Protein AF-A0A4S4KCB5-F1 (afdb_monomer)

Nearest PDB structures (foldseek):
  8if6-assembly1_A  TM=7.699E-01  e=5.148E+00  Oryza sativa Japonica Group

Radius of gyration: 25.16 Å; Cα contacts (8 Å, |Δi|>4): 310; chains: 1; bounding box: 80×63×73 Å

Foldseek 3Di:
DDDDDPPPPPDPCVDPVPDDPVVLLVVLVPDLALLVLLVQLVVDVSSVVSSLVSLVVSCQVLVFLCFQPFDADEDQPQDALVLDDAPPPNDDPVRNVCLVVPFADQDPDPPDRDRGSGPVVSCCVPCVPPCNPPPSVVPCDVVLVVDDDPSSVSSVVSNQPCCDPDPDQQFHKWKAFPVQLEIATSVLVQVLQVPAPPRDRRPDPVNLVNLQRAADSPDDPPDDDPNRGRVRHRTGIHIDTNNVSCVPDPPSHHYCHVVSSVSVVVVSVVVVVVVVVVVD

Organism: NCBI:txid98765

Mean predicted aligned error: 12.89 Å

Solvent-accessible surface area (backbone atoms only — not comparable to full-atom values): 16805 Å² total; per-residue (Å²): 138,82,84,80,79,84,81,77,81,82,70,83,79,56,62,82,78,71,53,57,68,68,59,55,49,51,55,59,72,72,54,93,43,52,68,60,42,49,54,55,14,70,74,34,76,70,38,34,68,62,30,50,62,52,40,54,49,43,46,46,60,64,73,31,66,59,41,74,37,64,41,68,40,70,66,84,74,84,47,44,61,92,60,49,79,72,50,85,80,72,58,54,76,67,54,49,55,48,60,76,66,50,83,36,65,64,53,83,49,96,92,54,89,52,65,48,39,46,58,61,58,52,49,53,65,75,43,68,82,64,56,83,75,51,59,59,70,80,70,69,47,80,61,60,78,67,43,61,71,68,59,30,51,49,48,49,60,69,68,45,83,71,47,68,54,86,92,42,84,56,70,31,31,27,45,32,34,65,74,77,31,35,33,32,49,37,54,62,56,54,49,54,38,76,73,37,89,87,50,64,87,79,72,50,72,73,62,55,50,58,71,35,12,30,44,50,64,81,67,78,76,83,70,71,80,64,84,42,50,26,94,47,40,41,34,23,33,40,69,49,35,47,51,66,52,52,76,71,47,77,91,63,64,43,81,42,42,66,64,52,52,53,52,52,54,51,56,53,50,54,52,51,53,55,54,54,62,74,74,109

Sequence (280 aa):
MPLIEDGHSTDPDTGILTLPVELVEQIFQQIDNLQDTICLSLASTSFLRLGHKYIGKEMKDSLGRWAGGRLVWITDMGTRVHDVHFPAGILTGAEMTELLRFPGRAKVHKEELRAELRVGDWIKQKFRRVDPISRPKFYWSSSGSRLKGFDGTMFTKLATPQYRMTGCEHHCWVLCNESKREYIRAAALAEVDRKSPGAKENSGLALYVMNFIPWKPDYQPVTFEDPHRGPWAGDRFRITTLDDIAGLEENKWKDITDEAVETLYGIRRDMIDMQAVHLM

pLDDT: mean 71.64, std 16.92, range [35.25, 94.81]

Structure (mmCIF, N/CA/C/O backbone):
data_AF-A0A4S4KCB5-F1
#
_entry.id   AF-A0A4S4KCB5-F1
#
loop_
_atom_site.group_PDB
_atom_site.id
_atom_site.type_symbol
_atom_site.label_atom_id
_atom_site.label_alt_id
_atom_site.label_comp_id
_atom_site.label_asym_id
_atom_site.label_entity_id
_atom_site.label_seq_id
_atom_site.pdbx_PDB_ins_code
_atom_site.Cartn_x
_atom_site.Cartn_y
_atom_site.Cartn_z
_atom_site.occupancy
_atom_site.B_iso_or_equiv
_atom_site.auth_seq_id
_atom_site.auth_comp_id
_atom_site.auth_asym_id
_atom_site.auth_atom_id
_atom_site.pdbx_PDB_model_num
ATOM 1 N N . MET A 1 1 ? -47.581 39.737 41.781 1.00 38.69 1 MET A N 1
ATOM 2 C CA . MET A 1 1 ? -46.175 39.299 41.879 1.00 38.69 1 MET A CA 1
ATOM 3 C C . MET A 1 1 ? -46.186 37.781 41.745 1.00 38.69 1 MET A C 1
ATOM 5 O O . MET A 1 1 ? -46.607 37.135 42.696 1.00 38.69 1 MET A O 1
ATOM 9 N N . PRO A 1 2 ? -45.932 37.223 40.550 1.00 36.69 2 PRO A N 1
ATOM 10 C CA . PRO A 1 2 ? -46.033 35.788 40.323 1.00 36.69 2 PRO A CA 1
ATOM 11 C C . PRO A 1 2 ? -44.711 35.081 40.642 1.00 36.69 2 PRO A C 1
ATOM 13 O O . PRO A 1 2 ? -43.632 35.648 40.474 1.00 36.69 2 PRO A O 1
ATOM 16 N N . LEU A 1 3 ? -44.855 33.852 41.131 1.00 39.22 3 LEU A N 1
ATOM 17 C CA . LEU A 1 3 ? -43.804 32.880 41.403 1.00 39.22 3 LEU A CA 1
ATOM 18 C C . LEU A 1 3 ? -43.112 32.507 40.085 1.00 39.22 3 LEU A C 1
ATOM 20 O O . LEU A 1 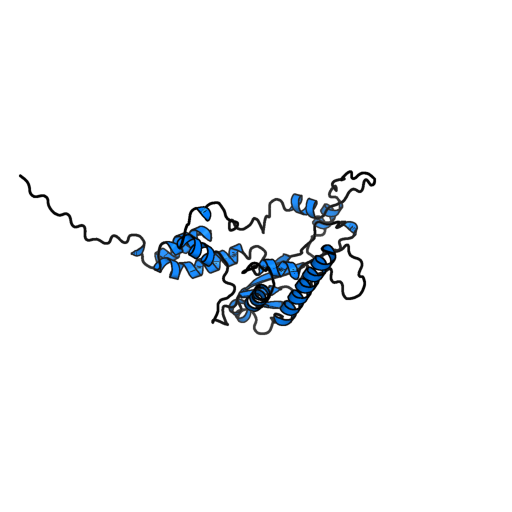3 ? -43.780 32.148 39.118 1.00 39.22 3 LEU A O 1
ATOM 24 N N . ILE A 1 4 ? -41.786 32.627 40.051 1.00 40.00 4 ILE A N 1
ATOM 25 C CA . ILE A 1 4 ? -40.952 32.081 38.981 1.00 40.00 4 ILE A CA 1
ATOM 26 C C . ILE A 1 4 ? -40.718 30.620 39.360 1.00 40.00 4 ILE A C 1
ATOM 28 O O . ILE A 1 4 ? -40.080 30.344 40.372 1.00 40.00 4 ILE A O 1
ATOM 32 N N . GLU A 1 5 ? -41.320 29.707 38.604 1.00 41.34 5 GLU A N 1
ATOM 33 C CA . GLU A 1 5 ? -41.080 28.273 38.734 1.00 41.34 5 GLU A CA 1
ATOM 34 C C . GLU A 1 5 ? -39.672 27.944 38.228 1.00 41.34 5 GLU A C 1
ATOM 36 O O . GLU A 1 5 ? -39.314 28.239 37.084 1.00 41.34 5 GLU A O 1
ATOM 41 N N . ASP A 1 6 ? -38.880 27.326 39.102 1.00 45.00 6 ASP A N 1
ATOM 42 C CA . ASP A 1 6 ? -37.588 26.733 38.785 1.00 45.00 6 ASP A CA 1
ATOM 43 C C . ASP A 1 6 ? -37.786 25.530 37.852 1.00 45.00 6 ASP A C 1
ATOM 45 O O . ASP A 1 6 ? -38.041 24.401 38.273 1.00 45.00 6 ASP A O 1
ATOM 49 N N . GLY A 1 7 ? -37.659 25.778 36.549 1.00 39.53 7 GLY A N 1
ATOM 50 C CA . GLY A 1 7 ? -37.566 24.745 35.524 1.00 39.53 7 GLY A CA 1
ATOM 51 C C . GLY A 1 7 ? -36.212 24.035 35.569 1.00 39.53 7 GLY A C 1
ATOM 52 O O . GLY A 1 7 ? -35.350 24.277 34.725 1.00 39.53 7 GLY A O 1
ATOM 53 N N . HIS A 1 8 ? -36.015 23.137 36.533 1.00 41.78 8 HIS A N 1
ATOM 54 C CA . HIS A 1 8 ? -34.944 22.145 36.471 1.00 41.78 8 HIS A CA 1
ATOM 55 C C . HIS A 1 8 ? -35.309 21.056 35.451 1.00 41.78 8 HIS A C 1
ATOM 57 O O . HIS A 1 8 ? -35.918 20.045 35.786 1.00 41.78 8 HIS A O 1
ATOM 63 N N . SER A 1 9 ? -34.914 21.258 34.192 1.00 42.56 9 SER A N 1
ATOM 64 C CA . SER A 1 9 ? -34.833 20.179 33.203 1.00 42.56 9 SER A CA 1
ATOM 65 C C . SER A 1 9 ? -33.705 19.226 33.610 1.00 42.56 9 SER A C 1
ATOM 67 O O . SER A 1 9 ? -32.532 19.509 33.376 1.00 42.56 9 SER A O 1
ATOM 69 N N . THR A 1 10 ? -34.051 18.121 34.270 1.00 50.41 10 THR A N 1
ATOM 70 C CA . THR A 1 10 ? -33.124 17.065 34.714 1.00 50.41 10 THR A CA 1
ATOM 71 C C . THR A 1 10 ? -33.011 15.911 33.723 1.00 50.41 10 THR A C 1
ATOM 73 O O . THR A 1 10 ? -32.714 14.795 34.142 1.00 50.41 10 THR A O 1
ATOM 76 N N . ASP A 1 11 ? -33.264 16.131 32.434 1.00 53.12 11 ASP A N 1
ATOM 77 C CA . ASP A 1 11 ? -33.018 15.090 31.439 1.00 53.12 11 ASP A CA 1
ATOM 78 C C . ASP A 1 11 ? -31.591 15.253 30.900 1.00 53.12 11 ASP A C 1
ATOM 80 O O . ASP A 1 11 ? -31.299 16.267 30.251 1.00 53.12 11 ASP A O 1
ATOM 84 N N . PRO A 1 12 ? -30.650 14.329 31.183 1.00 57.72 12 PRO A N 1
ATOM 85 C CA . PRO A 1 12 ? -29.384 14.305 30.482 1.00 57.72 12 PRO A CA 1
ATOM 86 C C . PRO A 1 12 ? -29.679 13.741 29.096 1.00 57.72 12 PRO A C 1
ATOM 88 O O . PRO A 1 12 ? -29.470 12.556 28.829 1.00 57.72 12 PRO A O 1
ATOM 91 N N . ASP A 1 13 ? -30.204 14.617 28.244 1.00 57.31 13 ASP A N 1
ATOM 92 C CA . ASP A 1 13 ? -30.555 14.401 26.850 1.00 57.31 13 ASP A CA 1
ATOM 93 C C . ASP A 1 13 ? -29.265 14.071 26.080 1.00 57.31 13 ASP A C 1
ATOM 95 O O . ASP A 1 13 ? -28.623 14.890 25.426 1.00 57.31 13 ASP A O 1
ATOM 99 N N . THR A 1 14 ? -28.791 12.843 26.270 1.00 58.03 14 THR A N 1
ATOM 100 C CA . THR A 1 14 ? -27.510 12.334 25.771 1.00 58.03 14 THR A CA 1
ATOM 101 C C . THR A 1 14 ? -27.614 11.941 24.296 1.00 58.03 14 THR A C 1
ATOM 103 O O . THR A 1 14 ? -26.692 11.341 23.742 1.00 58.03 14 THR A O 1
ATOM 106 N N . GLY A 1 15 ? -28.709 12.331 23.630 1.00 68.88 15 GLY A N 1
ATOM 107 C CA . GLY A 1 15 ? -28.892 12.292 22.186 1.00 68.88 15 GLY A CA 1
ATOM 108 C C . GLY A 1 15 ? -28.484 10.956 21.571 1.00 68.88 15 GLY A C 1
ATOM 109 O O . GLY A 1 15 ? -28.845 9.883 22.051 1.00 68.88 15 GLY A O 1
ATOM 110 N N . ILE A 1 16 ? -27.663 11.022 20.524 1.00 69.75 16 ILE A N 1
ATOM 111 C CA . ILE A 1 16 ? -27.163 9.864 19.769 1.00 69.75 16 ILE A CA 1
ATOM 112 C C . ILE A 1 16 ? -26.416 8.817 20.627 1.00 69.75 16 ILE A C 1
ATOM 114 O O . ILE A 1 16 ? -26.264 7.678 20.194 1.00 69.75 16 ILE A O 1
ATOM 118 N N . LEU A 1 17 ? -25.970 9.161 21.844 1.00 73.75 17 LEU A N 1
ATOM 119 C CA . LEU A 1 17 ? -25.296 8.231 22.762 1.00 73.75 17 LEU A CA 1
ATOM 120 C C . LEU A 1 17 ? -26.267 7.277 23.479 1.00 73.75 17 LEU A C 1
ATOM 122 O O . LEU A 1 17 ? -25.813 6.333 24.121 1.00 73.75 17 LEU A O 1
ATOM 126 N N . THR A 1 18 ? -27.578 7.504 23.357 1.00 83.31 18 THR A N 1
ATOM 127 C CA . THR A 1 18 ? -28.636 6.602 23.850 1.00 83.31 18 THR A CA 1
ATOM 128 C C . THR A 1 18 ? -29.090 5.576 22.810 1.00 83.31 18 THR A C 1
ATOM 130 O O . THR A 1 18 ? -29.877 4.684 23.130 1.00 83.31 18 THR A O 1
ATOM 133 N N . LEU A 1 19 ? -28.601 5.678 21.566 1.00 86.12 19 LEU A N 1
ATOM 134 C CA . LEU A 1 19 ? -28.940 4.715 20.527 1.00 86.12 19 LEU A CA 1
ATOM 135 C C . LEU A 1 19 ? -28.409 3.317 20.882 1.00 86.12 19 LEU A C 1
ATOM 137 O O . LEU A 1 19 ? -27.275 3.193 21.358 1.00 86.12 19 LEU A O 1
ATOM 141 N N . PRO A 1 20 ? -29.176 2.254 20.579 1.00 91.00 20 PRO A N 1
ATOM 142 C CA . PRO A 1 20 ? -28.663 0.893 20.572 1.00 91.00 20 PRO A CA 1
ATOM 143 C C . PRO A 1 20 ? -27.390 0.775 19.727 1.00 91.00 20 PRO A C 1
ATOM 145 O O . PRO A 1 20 ? -27.256 1.418 18.678 1.00 91.00 20 PRO A O 1
ATOM 148 N N . VAL A 1 21 ? -26.457 -0.065 20.181 1.00 91.69 21 VAL A N 1
ATOM 149 C CA . VAL A 1 21 ? -25.144 -0.256 19.545 1.00 91.69 21 VAL A CA 1
ATOM 150 C C . VAL A 1 21 ? -25.271 -0.643 18.070 1.00 91.69 21 VAL A C 1
ATOM 152 O O . VAL A 1 21 ? -24.485 -0.188 17.246 1.00 91.69 21 VAL A O 1
ATOM 155 N N . GLU A 1 22 ? -26.310 -1.393 17.716 1.00 94.50 22 GLU A N 1
ATOM 156 C CA . GLU A 1 22 ? -26.606 -1.850 16.361 1.00 94.50 22 GLU A CA 1
ATOM 157 C C . GLU A 1 22 ? -26.882 -0.677 15.411 1.00 94.50 22 GLU A C 1
ATOM 159 O O . GLU A 1 22 ? -26.446 -0.696 14.260 1.00 94.50 22 GLU A O 1
ATOM 164 N N . LEU A 1 23 ? -27.561 0.374 15.885 1.00 94.25 23 LEU A N 1
ATOM 165 C CA . LEU A 1 23 ? -27.831 1.565 15.074 1.00 94.25 23 LEU A CA 1
ATOM 166 C C . LEU A 1 23 ? -26.565 2.400 14.879 1.00 94.25 23 LEU A C 1
ATOM 168 O O . LEU A 1 23 ? -26.314 2.901 13.785 1.00 94.25 23 LEU A O 1
ATOM 172 N N . VAL A 1 24 ? -25.731 2.506 15.915 1.00 92.62 24 VAL A N 1
ATOM 173 C CA . VAL A 1 24 ? -24.422 3.165 15.811 1.00 92.62 24 VAL A CA 1
ATOM 174 C C . VAL A 1 24 ? -23.525 2.419 14.819 1.00 92.62 24 VAL A C 1
ATOM 176 O O . VAL A 1 24 ? -22.848 3.040 14.001 1.00 92.62 24 VAL A O 1
ATOM 179 N N . GLU A 1 25 ? -23.546 1.086 14.837 1.00 93.69 25 GLU A N 1
ATOM 180 C CA . GLU A 1 25 ? -22.827 0.268 13.862 1.00 93.69 25 GLU A CA 1
ATOM 181 C C . GLU A 1 25 ? -23.331 0.470 12.433 1.00 93.69 25 GLU A C 1
ATOM 183 O O . GLU A 1 25 ? -22.511 0.597 11.525 1.00 93.69 25 GLU A O 1
ATOM 188 N N . GLN A 1 26 ? -24.648 0.557 12.227 1.00 94.75 26 GLN A N 1
ATOM 189 C CA . GLN A 1 26 ? -25.215 0.876 10.916 1.00 94.75 26 GLN A CA 1
ATOM 190 C C . GLN A 1 26 ? -24.747 2.244 10.415 1.00 94.75 26 GLN A C 1
ATOM 192 O O . GLN A 1 26 ? -24.398 2.358 9.244 1.00 94.75 26 GLN A O 1
ATOM 197 N N . ILE A 1 27 ? -24.664 3.258 11.284 1.00 94.81 27 ILE A N 1
ATOM 198 C CA . ILE A 1 27 ? -24.127 4.578 10.916 1.00 94.81 27 ILE A CA 1
ATOM 199 C C . ILE A 1 27 ? -22.685 4.446 10.425 1.00 94.81 27 ILE A C 1
ATOM 201 O O . ILE A 1 27 ? -22.371 4.929 9.341 1.00 94.81 27 ILE A O 1
ATOM 205 N N . PHE A 1 28 ? -21.821 3.749 11.170 1.00 94.31 28 PHE A N 1
ATOM 206 C CA . PHE A 1 28 ? -20.438 3.522 10.746 1.00 94.31 28 PHE A CA 1
ATOM 207 C C . PHE A 1 28 ? -20.335 2.774 9.408 1.00 94.31 28 PHE A C 1
ATOM 209 O O . PHE A 1 28 ? -19.463 3.093 8.607 1.00 94.31 28 PHE A O 1
ATOM 216 N N . GLN A 1 29 ? -21.224 1.814 9.135 1.00 93.12 29 GLN A N 1
ATOM 217 C CA . GLN A 1 29 ? -21.243 1.077 7.864 1.00 93.12 29 GLN A CA 1
ATOM 218 C C . GLN A 1 29 ? -21.592 1.947 6.652 1.00 93.12 29 GLN A C 1
ATOM 220 O O . GLN A 1 29 ? -21.234 1.581 5.535 1.00 93.12 29 GLN A O 1
ATOM 225 N N . GLN A 1 30 ? -22.289 3.069 6.856 1.00 94.69 30 GLN A N 1
ATOM 226 C CA . GLN A 1 30 ? -22.627 4.010 5.784 1.00 94.69 30 GLN A CA 1
ATOM 227 C C . GLN A 1 30 ? -21.517 5.037 5.508 1.00 94.69 30 GLN A C 1
ATOM 229 O O . GLN A 1 30 ? -21.638 5.813 4.564 1.00 94.69 30 GLN A O 1
ATOM 234 N N . ILE A 1 31 ? -20.451 5.071 6.315 1.00 91.38 31 ILE A N 1
ATOM 235 C CA . ILE A 1 31 ? -19.334 5.998 6.127 1.00 91.38 31 ILE A CA 1
ATOM 236 C C . ILE A 1 31 ? -18.276 5.327 5.245 1.00 91.38 31 ILE A C 1
ATOM 238 O O . ILE A 1 31 ? -17.665 4.341 5.640 1.00 91.38 31 ILE A O 1
ATOM 242 N N . ASP A 1 32 ? -18.027 5.897 4.068 1.00 84.88 32 ASP A N 1
ATOM 243 C CA . ASP A 1 32 ? -17.065 5.416 3.061 1.00 84.88 32 ASP A CA 1
ATOM 244 C C . ASP A 1 32 ? -15.740 6.206 3.063 1.00 84.88 32 ASP A C 1
ATOM 246 O O . ASP A 1 32 ? -14.916 6.124 2.145 1.00 84.88 32 ASP A O 1
ATOM 250 N N . ASN A 1 33 ? -15.541 7.020 4.100 1.00 84.44 33 ASN A N 1
ATOM 251 C CA . ASN A 1 33 ? -14.401 7.904 4.251 1.00 84.44 33 ASN A CA 1
ATOM 252 C C . ASN A 1 33 ? -13.757 7.718 5.626 1.00 84.44 33 ASN A C 1
ATOM 254 O O . ASN A 1 33 ? -14.373 7.934 6.675 1.00 84.44 33 ASN A O 1
ATOM 258 N N . LEU A 1 34 ? -12.462 7.393 5.628 1.00 84.31 34 LEU A N 1
ATOM 259 C CA . LEU A 1 34 ? -11.700 7.224 6.859 1.00 84.31 34 LEU A CA 1
ATOM 260 C C . LEU A 1 34 ? -11.716 8.477 7.749 1.00 84.31 34 LEU A C 1
ATOM 262 O O . LEU A 1 34 ? -11.802 8.356 8.967 1.00 84.31 34 LEU A O 1
ATOM 266 N N . GLN A 1 35 ? -11.637 9.678 7.169 1.00 86.06 35 GLN A N 1
ATOM 267 C CA . GLN A 1 35 ? -11.631 10.919 7.945 1.00 86.06 35 GLN A CA 1
ATOM 268 C C . GLN A 1 35 ? -12.925 11.072 8.747 1.00 86.06 35 GLN A C 1
ATOM 270 O O . GLN A 1 35 ? -12.866 11.367 9.938 1.00 86.06 35 GLN A O 1
ATOM 275 N N . ASP A 1 36 ? -14.071 10.842 8.112 1.00 89.94 36 ASP A N 1
ATOM 276 C CA . ASP A 1 36 ? -15.379 10.973 8.757 1.00 89.94 36 ASP A CA 1
ATOM 277 C C . ASP A 1 36 ? -15.566 9.878 9.815 1.00 89.94 36 ASP A C 1
ATOM 279 O O . ASP A 1 36 ? -16.049 10.148 10.915 1.00 89.94 36 ASP A O 1
ATOM 283 N N . THR A 1 37 ? -15.044 8.678 9.540 1.00 91.75 37 THR A N 1
ATOM 284 C CA . THR A 1 37 ? -14.994 7.565 10.497 1.00 91.75 37 THR A CA 1
ATOM 285 C C . THR A 1 37 ? -14.180 7.931 11.743 1.00 91.75 37 THR A C 1
ATOM 287 O O . THR A 1 37 ? -14.634 7.704 12.866 1.00 91.75 37 THR A O 1
ATOM 290 N N . ILE A 1 38 ? -12.994 8.530 11.581 1.00 90.19 38 ILE A N 1
ATOM 291 C CA . ILE A 1 38 ? -12.147 8.968 12.703 1.00 90.19 38 ILE A CA 1
ATOM 292 C C . ILE A 1 38 ? -12.816 10.112 13.467 1.00 90.19 38 ILE A C 1
ATOM 294 O O . ILE A 1 38 ? -12.847 10.077 14.694 1.00 90.19 38 ILE A O 1
ATOM 298 N N . CYS A 1 39 ? -13.371 11.107 12.772 1.00 91.25 39 CYS A N 1
ATOM 299 C CA . CYS A 1 39 ? -14.066 12.229 13.404 1.00 91.25 39 CYS A CA 1
ATOM 300 C C . CYS A 1 39 ? -15.240 11.749 14.267 1.00 91.25 39 CYS A C 1
ATOM 302 O O . CYS A 1 39 ? -15.345 12.153 15.424 1.00 91.25 39 CYS A O 1
ATOM 304 N N . LEU A 1 40 ? -16.080 10.847 13.745 1.00 92.88 40 LEU A N 1
ATOM 305 C CA . LEU A 1 40 ? -17.172 10.250 14.515 1.00 92.88 40 LEU A CA 1
ATOM 306 C C . LEU A 1 40 ? -16.642 9.437 15.703 1.00 92.88 40 LEU A C 1
ATOM 308 O O . LEU A 1 40 ? -17.163 9.546 16.810 1.00 92.88 40 LEU A O 1
ATOM 312 N N . SER A 1 41 ? -15.567 8.673 15.497 1.00 92.94 41 SER A N 1
ATOM 313 C CA . SER A 1 41 ? -14.918 7.896 16.560 1.00 92.94 41 SER A CA 1
ATOM 314 C C . SER A 1 41 ? -14.398 8.783 17.692 1.00 92.94 41 SER A C 1
ATOM 316 O O . SER A 1 41 ? -14.503 8.412 18.853 1.00 92.94 41 SER A O 1
ATOM 318 N N . LEU A 1 42 ? -13.855 9.960 17.380 1.00 91.50 42 LEU A N 1
ATOM 319 C CA . LEU A 1 42 ? -13.324 10.891 18.378 1.00 91.50 42 LEU A CA 1
ATOM 320 C C . LEU A 1 42 ? -14.406 11.677 19.124 1.00 91.50 42 LEU A C 1
ATOM 322 O O . LEU A 1 42 ? -14.115 12.236 20.177 1.00 91.50 42 LEU A O 1
ATOM 326 N N . ALA A 1 43 ? -15.646 11.692 18.629 1.00 91.19 43 ALA A N 1
ATOM 327 C CA . ALA A 1 43 ? -16.739 12.408 19.280 1.00 91.19 43 ALA A CA 1
ATOM 328 C C . ALA A 1 43 ? -17.136 11.798 20.640 1.00 91.19 43 ALA A C 1
ATOM 330 O O . ALA A 1 43 ? -17.695 12.500 21.481 1.00 91.19 43 ALA A O 1
ATOM 331 N N . SER A 1 44 ? -16.855 10.508 20.885 1.00 90.44 44 SER A N 1
ATOM 332 C CA . SER A 1 44 ? -17.048 9.883 22.201 1.00 90.44 44 SER A CA 1
ATOM 333 C C . SER A 1 44 ? -16.181 8.636 22.399 1.00 90.44 44 SER A C 1
ATOM 335 O O . SER A 1 44 ? -15.816 7.947 21.450 1.00 90.44 44 SER A O 1
ATOM 337 N N . THR A 1 45 ? -15.897 8.272 23.651 1.00 88.62 45 THR A N 1
ATOM 338 C CA . THR A 1 45 ? -15.162 7.033 23.971 1.00 88.62 45 THR A CA 1
ATOM 339 C C . THR A 1 45 ? -15.927 5.768 23.569 1.00 88.62 45 THR A C 1
ATOM 341 O O . THR A 1 45 ? -15.305 4.780 23.173 1.00 88.62 45 THR A O 1
ATOM 344 N N . SER A 1 46 ? -17.262 5.795 23.623 1.00 88.62 46 SER A N 1
ATOM 345 C CA . SER A 1 46 ? -18.125 4.707 23.147 1.00 88.62 46 SER A CA 1
ATOM 346 C C . SER A 1 46 ? -18.004 4.523 21.634 1.00 88.62 46 SER A C 1
ATOM 348 O O . SER A 1 46 ? -17.799 3.404 21.162 1.00 88.62 46 SER A O 1
ATOM 350 N N . PHE A 1 47 ? -18.041 5.622 20.873 1.00 93.12 47 PHE A N 1
ATOM 351 C CA . PHE A 1 47 ? -17.842 5.592 19.423 1.00 93.12 47 PHE A CA 1
ATOM 352 C C . PHE A 1 47 ? -16.423 5.201 19.052 1.00 93.12 47 PHE A C 1
ATOM 354 O O . PHE A 1 47 ? -16.257 4.451 18.102 1.00 93.12 47 PHE A O 1
ATOM 361 N N . LEU A 1 48 ? -15.410 5.606 19.818 1.00 89.94 48 LEU A N 1
ATOM 362 C CA . LEU A 1 48 ? -14.031 5.202 19.563 1.00 89.94 48 LEU A CA 1
ATOM 363 C C . LEU A 1 48 ? -13.852 3.680 19.617 1.00 89.94 48 LEU A C 1
ATOM 365 O O . LEU A 1 48 ? -13.182 3.104 18.760 1.00 89.94 48 LEU A O 1
ATOM 369 N N . ARG A 1 49 ? -14.467 3.019 20.605 1.00 87.44 49 ARG A N 1
ATOM 370 C CA . ARG A 1 49 ? -14.396 1.555 20.757 1.00 87.44 49 ARG A CA 1
ATOM 371 C C . ARG A 1 49 ? -15.022 0.827 19.569 1.00 87.44 49 ARG A C 1
ATOM 373 O O . ARG A 1 49 ? -14.440 -0.134 19.077 1.00 87.44 49 ARG A O 1
ATOM 380 N N . LEU A 1 50 ? -16.178 1.295 19.101 1.00 89.56 50 LEU A N 1
ATOM 381 C CA . LEU A 1 50 ? -16.876 0.709 17.953 1.00 89.56 50 LEU A CA 1
ATOM 382 C C . LEU A 1 50 ? -16.191 1.060 16.631 1.00 89.56 50 LEU A C 1
ATOM 384 O O . LEU A 1 50 ? -15.977 0.197 15.785 1.00 89.56 50 LEU A O 1
ATOM 388 N N . GLY A 1 51 ? -15.809 2.322 16.473 1.00 89.38 51 GLY A N 1
ATOM 389 C CA . GLY A 1 51 ? -15.216 2.896 15.275 1.00 89.38 51 GLY A CA 1
ATOM 390 C C . GLY A 1 51 ? -13.865 2.294 14.916 1.00 89.38 51 GLY A C 1
ATOM 391 O O . GLY A 1 51 ? -13.534 2.226 13.738 1.00 89.38 51 GLY A O 1
ATOM 392 N N . HIS A 1 52 ? -13.110 1.766 15.886 1.00 86.06 52 HIS A N 1
ATOM 393 C CA . HIS A 1 52 ? -11.787 1.183 15.646 1.00 86.06 52 HIS A CA 1
ATOM 394 C C . HIS A 1 52 ? -11.781 0.098 14.554 1.00 86.06 52 HIS A C 1
ATOM 396 O O . HIS A 1 52 ? -10.880 0.073 13.712 1.00 86.06 52 HIS A O 1
ATOM 402 N N . LYS A 1 53 ? -12.800 -0.776 14.511 1.00 85.06 53 LYS A N 1
ATOM 403 C CA . LYS A 1 53 ? -12.892 -1.815 13.467 1.00 85.06 53 LYS A CA 1
ATOM 404 C C . LYS A 1 53 ? -13.150 -1.219 12.079 1.00 85.06 53 LYS A C 1
ATOM 406 O O . LYS A 1 53 ? -12.588 -1.693 11.094 1.00 85.06 53 LYS A O 1
ATOM 411 N N . TYR A 1 54 ? -13.948 -0.155 12.011 1.00 88.31 54 TYR A N 1
ATOM 412 C CA . TYR A 1 54 ? -14.263 0.550 10.770 1.00 88.31 54 TYR A CA 1
ATOM 413 C C . TYR A 1 54 ? -13.068 1.369 10.280 1.00 88.31 54 TYR A C 1
ATOM 415 O O . TYR A 1 54 ? -12.727 1.289 9.108 1.00 88.31 54 TYR A O 1
ATOM 423 N N . ILE A 1 55 ? -12.342 2.042 11.181 1.00 85.94 55 ILE A N 1
ATOM 424 C CA . ILE A 1 55 ? -11.064 2.706 10.879 1.00 85.94 55 ILE A CA 1
ATOM 425 C C . ILE A 1 55 ? -10.095 1.706 10.239 1.00 85.94 55 ILE A C 1
ATOM 427 O O . ILE A 1 55 ? -9.534 1.984 9.183 1.00 85.94 55 ILE A O 1
ATOM 431 N N . GLY A 1 56 ? -9.927 0.523 10.840 1.00 79.00 56 GLY A N 1
ATOM 432 C CA . GLY A 1 56 ? -9.059 -0.523 10.296 1.00 79.00 56 GLY A CA 1
ATOM 433 C C . GLY A 1 56 ? -9.481 -0.993 8.901 1.00 79.00 56 GLY A C 1
ATOM 434 O O . GLY A 1 56 ? -8.631 -1.126 8.021 1.00 79.00 56 GLY A O 1
ATOM 435 N N . LYS A 1 57 ? -10.784 -1.201 8.678 1.00 81.69 57 LYS A N 1
ATOM 436 C CA . LYS A 1 57 ? -11.341 -1.575 7.370 1.00 81.69 57 LYS A CA 1
ATOM 437 C C . LYS A 1 57 ? -11.084 -0.494 6.313 1.00 81.69 57 LYS A C 1
ATOM 439 O O . LYS A 1 57 ? -10.448 -0.773 5.302 1.00 81.69 57 LYS A O 1
ATOM 444 N N . GLU A 1 58 ? -11.483 0.747 6.580 1.00 80.31 58 GLU A N 1
ATOM 445 C CA . GLU A 1 58 ? -11.339 1.859 5.632 1.00 80.31 58 GLU A CA 1
ATOM 446 C C . GLU A 1 58 ? -9.860 2.198 5.361 1.00 80.31 58 GLU A C 1
ATOM 448 O O . GLU A 1 58 ? -9.490 2.611 4.257 1.00 80.31 58 GLU A O 1
ATOM 453 N N . MET A 1 59 ? -8.971 1.970 6.336 1.00 76.31 59 MET A N 1
ATOM 454 C CA . MET A 1 59 ? -7.522 2.014 6.123 1.00 76.31 59 MET A CA 1
ATOM 455 C C . MET A 1 59 ? -7.034 0.933 5.165 1.00 76.31 59 MET A C 1
ATOM 457 O O . MET A 1 59 ? -6.249 1.256 4.274 1.00 76.31 59 MET A O 1
ATOM 461 N N . LYS A 1 60 ? -7.465 -0.328 5.338 1.00 72.88 60 LYS A N 1
ATOM 462 C CA . LYS A 1 60 ? -7.116 -1.427 4.418 1.00 72.88 60 LYS A CA 1
ATOM 463 C C . LYS A 1 60 ? -7.550 -1.070 2.996 1.00 72.88 60 LYS A C 1
ATOM 465 O O . LYS A 1 60 ? -6.725 -1.130 2.087 1.00 72.88 60 LYS A O 1
ATOM 470 N N . ASP A 1 61 ? -8.779 -0.594 2.828 1.00 73.50 61 ASP A N 1
ATOM 471 C CA . ASP A 1 61 ? -9.340 -0.239 1.520 1.00 73.50 61 ASP A CA 1
ATOM 472 C C . ASP A 1 61 ? -8.640 0.982 0.893 1.00 73.50 61 ASP A C 1
ATOM 474 O O . ASP A 1 61 ? -8.432 1.048 -0.321 1.00 73.50 61 ASP A O 1
ATOM 478 N N . SER A 1 62 ? -8.200 1.940 1.715 1.00 70.50 62 SER A N 1
ATOM 479 C CA . SER A 1 62 ? -7.481 3.135 1.253 1.00 70.50 62 SER A CA 1
ATOM 480 C C . SER A 1 62 ? -6.018 2.862 0.898 1.00 70.50 62 SER A C 1
ATOM 482 O O . SER A 1 62 ? -5.527 3.348 -0.121 1.00 70.50 62 SER A O 1
ATOM 484 N N . LEU A 1 63 ? -5.302 2.108 1.735 1.00 67.88 63 LEU A N 1
ATOM 485 C CA . LEU A 1 63 ? -3.883 1.792 1.543 1.00 67.88 63 LEU A CA 1
ATOM 486 C C . LEU A 1 63 ? -3.681 0.668 0.531 1.00 67.88 63 LEU A C 1
ATOM 488 O O . LEU A 1 63 ? -2.641 0.623 -0.112 1.00 67.88 63 LEU A O 1
ATOM 492 N N . GLY A 1 64 ? -4.660 -0.224 0.396 1.00 67.44 64 GLY A N 1
ATOM 493 C CA . GLY A 1 64 ? -4.623 -1.415 -0.441 1.00 67.44 64 GLY A CA 1
ATOM 494 C C . GLY A 1 64 ? -5.224 -1.230 -1.832 1.00 67.44 64 GLY A C 1
ATOM 495 O O . GLY A 1 64 ? -5.480 -2.225 -2.493 1.00 67.44 64 GLY A O 1
ATOM 496 N N . ARG A 1 65 ? -5.444 -0.006 -2.332 1.00 71.50 65 ARG A N 1
ATOM 497 C CA . ARG A 1 65 ? -5.995 0.198 -3.695 1.00 71.50 65 ARG A CA 1
ATOM 498 C C . ARG A 1 65 ? -5.131 -0.389 -4.809 1.00 71.50 65 ARG A C 1
ATOM 500 O O . ARG A 1 65 ? -5.625 -0.684 -5.891 1.00 71.50 65 ARG A O 1
ATOM 507 N N . TRP A 1 66 ? -3.836 -0.527 -4.553 1.00 75.62 66 TRP A N 1
ATOM 508 C CA . TRP A 1 66 ? -2.900 -1.202 -5.445 1.00 75.62 66 TRP A CA 1
ATOM 509 C C . TRP A 1 66 ? -2.846 -2.719 -5.227 1.00 75.62 66 TRP A C 1
ATOM 511 O O . TRP A 1 66 ? -2.145 -3.405 -5.970 1.00 75.62 66 TRP A O 1
ATOM 521 N N . ALA A 1 67 ? -3.546 -3.251 -4.221 1.00 80.50 67 ALA A N 1
ATOM 522 C CA . ALA A 1 67 ? -3.516 -4.668 -3.902 1.00 80.50 67 ALA A CA 1
ATOM 523 C C . ALA A 1 67 ? -4.036 -5.505 -5.076 1.00 80.50 67 ALA A C 1
ATOM 525 O O . ALA A 1 67 ? -4.972 -5.119 -5.777 1.00 80.50 67 ALA A O 1
ATOM 526 N N . GLY A 1 68 ? -3.380 -6.633 -5.335 1.00 80.88 68 GLY A N 1
ATOM 527 C CA . GLY A 1 68 ? -3.623 -7.461 -6.514 1.00 80.88 68 GLY A CA 1
ATOM 528 C C . GLY A 1 68 ? -3.096 -6.866 -7.826 1.00 80.88 68 GLY A C 1
ATOM 529 O O . GLY A 1 68 ? -2.979 -7.590 -8.816 1.00 80.88 68 GLY A O 1
ATOM 530 N N . GLY A 1 69 ? -2.730 -5.582 -7.869 1.00 83.94 69 GLY A N 1
ATOM 531 C CA . GLY A 1 69 ? -2.066 -4.948 -9.006 1.00 83.94 69 GLY A CA 1
ATOM 532 C C . GLY A 1 69 ? -0.599 -5.364 -9.116 1.00 83.94 69 GLY A C 1
ATOM 533 O O . GLY A 1 69 ? 0.044 -5.658 -8.112 1.00 83.94 69 GLY A O 1
ATOM 534 N N . ARG A 1 70 ? -0.062 -5.388 -10.343 1.00 87.38 70 ARG A N 1
ATOM 535 C CA . ARG A 1 70 ? 1.381 -5.559 -10.570 1.00 87.38 70 ARG A CA 1
ATOM 536 C C . ARG A 1 70 ? 2.083 -4.220 -10.374 1.00 87.38 70 ARG A C 1
ATOM 538 O O . ARG A 1 70 ? 1.663 -3.238 -10.985 1.00 87.38 70 ARG A O 1
ATOM 545 N N . LEU A 1 71 ? 3.138 -4.176 -9.564 1.00 86.12 71 LEU A N 1
ATOM 546 C CA . LEU A 1 71 ? 3.848 -2.931 -9.259 1.00 86.12 71 LEU A CA 1
ATOM 547 C C . LEU A 1 71 ? 5.276 -2.940 -9.792 1.00 86.12 71 LEU A C 1
ATOM 549 O O . LEU A 1 71 ? 6.003 -3.917 -9.654 1.00 86.12 71 LEU A O 1
ATOM 553 N N . VAL A 1 72 ? 5.689 -1.818 -10.376 1.00 84.25 72 VAL A N 1
ATOM 554 C CA . VAL A 1 72 ? 7.062 -1.571 -10.820 1.00 84.25 72 VAL A CA 1
ATOM 555 C C . VAL A 1 72 ? 7.424 -0.121 -10.519 1.00 84.25 72 VAL A C 1
ATOM 557 O O . VAL A 1 72 ? 6.604 0.778 -10.712 1.00 84.25 72 VAL A O 1
ATOM 560 N N . TRP A 1 73 ? 8.639 0.119 -10.032 1.00 78.69 73 TRP A N 1
ATOM 561 C CA . TRP A 1 73 ? 9.154 1.468 -9.821 1.00 78.69 73 TRP A CA 1
ATOM 562 C C . TRP A 1 73 ? 10.118 1.831 -10.940 1.00 78.69 73 TRP A C 1
ATOM 564 O O . TRP A 1 73 ? 11.218 1.294 -11.015 1.00 78.69 73 TRP A O 1
ATOM 574 N N . ILE A 1 74 ? 9.726 2.774 -11.792 1.00 73.62 74 ILE A N 1
ATOM 575 C CA . ILE A 1 74 ? 10.547 3.239 -12.914 1.00 73.62 74 ILE A CA 1
ATOM 576 C C . ILE A 1 74 ? 11.021 4.650 -12.591 1.00 73.62 74 ILE A C 1
ATOM 578 O O . ILE A 1 74 ? 10.211 5.532 -12.301 1.00 73.62 74 ILE A O 1
ATOM 582 N N . THR A 1 75 ? 12.331 4.872 -12.631 1.00 62.59 75 THR A N 1
ATOM 583 C CA . THR A 1 75 ? 12.889 6.217 -12.461 1.00 62.59 75 THR A CA 1
ATOM 584 C C . THR A 1 75 ? 12.669 7.047 -13.722 1.00 62.59 75 THR A C 1
ATOM 586 O O . THR A 1 75 ? 12.754 6.536 -14.830 1.00 62.59 75 THR A O 1
ATOM 589 N N . ASP A 1 76 ? 12.420 8.345 -13.574 1.00 56.56 76 ASP A N 1
ATOM 590 C CA . ASP A 1 76 ? 12.211 9.287 -14.684 1.00 56.56 76 ASP A CA 1
ATOM 591 C C . ASP A 1 76 ? 13.513 9.752 -15.366 1.00 56.56 76 ASP A C 1
ATOM 593 O O . ASP A 1 76 ? 13.487 10.551 -16.312 1.00 56.56 76 ASP A O 1
ATOM 597 N N . MET A 1 77 ? 14.650 9.250 -14.886 1.00 50.28 77 MET A N 1
ATOM 598 C CA . MET A 1 77 ? 15.982 9.578 -15.369 1.00 50.28 77 MET A CA 1
ATOM 599 C C . MET A 1 77 ? 16.365 8.675 -16.542 1.00 50.28 77 MET A C 1
ATOM 601 O O . MET A 1 77 ? 16.661 7.499 -16.361 1.00 50.28 77 MET A O 1
ATOM 605 N N . GLY A 1 78 ? 16.378 9.251 -17.745 1.00 49.16 78 GLY A N 1
ATOM 606 C CA . GLY A 1 78 ? 17.115 8.727 -18.903 1.00 49.16 78 GLY A CA 1
ATOM 607 C C . GLY A 1 78 ? 16.519 7.519 -19.621 1.00 49.16 78 GLY A C 1
ATOM 608 O O . GLY A 1 78 ? 16.927 7.264 -20.748 1.00 49.16 78 GLY A O 1
ATOM 609 N N . THR A 1 79 ? 15.519 6.862 -19.030 1.00 55.19 79 THR A N 1
ATOM 610 C CA . THR A 1 79 ? 15.043 5.547 -19.460 1.00 55.19 79 THR A CA 1
ATOM 611 C C . THR A 1 79 ? 14.483 5.536 -20.878 1.00 55.19 79 THR A C 1
ATOM 613 O O . THR A 1 79 ? 13.342 5.949 -21.116 1.00 55.19 79 THR A O 1
ATOM 616 N N . ARG A 1 80 ? 15.293 5.063 -21.830 1.00 59.41 80 ARG A N 1
ATOM 617 C CA . ARG A 1 80 ? 14.930 4.990 -23.249 1.00 59.41 80 ARG A CA 1
ATOM 618 C C . ARG A 1 80 ? 13.971 3.832 -23.467 1.00 59.41 80 ARG A C 1
ATOM 620 O O . ARG A 1 80 ? 14.293 2.697 -23.151 1.00 59.41 80 ARG A O 1
ATOM 627 N N . VAL A 1 81 ? 12.818 4.097 -24.087 1.00 58.25 81 VAL A N 1
ATOM 628 C CA . VAL A 1 81 ? 11.788 3.073 -24.374 1.00 58.25 81 VAL A CA 1
ATOM 629 C C . VAL A 1 81 ? 12.359 1.835 -25.081 1.00 58.25 81 VAL A C 1
ATOM 631 O O . VAL A 1 81 ? 11.908 0.728 -24.812 1.00 58.25 81 VAL A O 1
ATOM 634 N N . HIS A 1 82 ? 13.355 2.011 -25.954 1.00 58.44 82 HIS A N 1
ATOM 635 C CA . HIS A 1 82 ? 13.981 0.909 -26.691 1.00 58.44 82 HIS A CA 1
ATOM 636 C C . HIS A 1 82 ? 14.905 0.026 -25.841 1.00 58.44 82 HIS A C 1
ATOM 638 O O . HIS A 1 82 ? 15.103 -1.130 -26.198 1.00 58.44 82 HIS A O 1
ATOM 644 N N . ASP A 1 83 ? 15.400 0.545 -24.718 1.00 57.97 83 ASP A N 1
ATOM 645 C CA . ASP A 1 83 ? 16.279 -0.173 -23.791 1.00 57.97 83 ASP A CA 1
ATOM 646 C C . ASP A 1 83 ? 15.481 -0.756 -22.601 1.00 57.97 83 ASP A C 1
ATOM 648 O O . ASP A 1 83 ? 15.970 -1.602 -21.852 1.00 57.97 83 ASP A O 1
ATOM 652 N N . VAL A 1 84 ? 14.199 -0.377 -22.452 1.00 62.94 84 VAL A N 1
ATOM 653 C CA . VAL A 1 84 ? 13.318 -0.911 -21.405 1.00 62.94 84 VAL A CA 1
ATOM 654 C C . VAL A 1 84 ? 12.703 -2.236 -21.824 1.00 62.94 84 VAL A C 1
ATOM 656 O O . VAL A 1 84 ? 11.619 -2.306 -22.404 1.00 62.94 84 VAL A O 1
ATOM 659 N N . HIS A 1 85 ? 13.325 -3.326 -21.397 1.00 71.94 85 HIS A N 1
ATOM 660 C CA . HIS A 1 85 ? 12.572 -4.553 -21.182 1.00 71.94 85 HIS A CA 1
ATOM 661 C C . HIS A 1 85 ? 11.721 -4.355 -19.935 1.00 71.94 85 HIS A C 1
ATOM 663 O O . HIS A 1 85 ? 12.256 -4.056 -18.881 1.00 71.94 85 HIS A O 1
ATOM 669 N N . PHE A 1 86 ? 10.403 -4.458 -20.041 1.00 76.62 86 PHE A N 1
ATOM 670 C CA . PHE A 1 86 ? 9.509 -4.407 -18.887 1.00 76.62 86 PHE A CA 1
ATOM 671 C C . PHE A 1 86 ? 9.280 -5.822 -18.327 1.00 76.62 86 PHE A C 1
ATOM 673 O O . PHE A 1 86 ? 9.310 -6.778 -19.111 1.00 76.62 86 PHE A O 1
ATOM 680 N N . PRO A 1 87 ? 8.991 -5.992 -17.018 1.00 79.62 87 PRO A N 1
ATOM 681 C CA . PRO A 1 87 ? 8.540 -7.276 -16.492 1.00 79.62 87 PRO A CA 1
ATOM 682 C C . PRO A 1 87 ? 7.360 -7.829 -17.295 1.00 79.62 87 PRO A C 1
ATOM 684 O O . PRO A 1 87 ? 6.444 -7.093 -17.676 1.00 79.62 87 PRO A O 1
ATOM 687 N N . ALA A 1 88 ? 7.367 -9.136 -17.554 1.00 80.06 88 ALA A N 1
ATOM 688 C CA . ALA A 1 88 ? 6.332 -9.767 -18.360 1.00 80.06 88 ALA A CA 1
ATOM 689 C C . ALA A 1 88 ? 4.929 -9.497 -17.781 1.00 80.06 88 ALA A C 1
ATOM 691 O O . ALA A 1 88 ? 4.663 -9.719 -16.598 1.00 80.06 88 ALA A O 1
ATOM 692 N N . GLY A 1 89 ? 4.018 -9.020 -18.633 1.00 82.50 89 GLY A N 1
ATOM 693 C CA . GLY A 1 89 ? 2.626 -8.758 -18.266 1.00 82.50 89 GLY A CA 1
ATOM 694 C C . GLY A 1 89 ? 2.374 -7.467 -17.479 1.00 82.50 89 GLY A C 1
ATOM 695 O O . GLY A 1 89 ? 1.245 -7.278 -17.034 1.00 82.50 89 GLY A O 1
ATOM 696 N N . ILE A 1 90 ? 3.370 -6.586 -17.303 1.00 85.75 90 ILE A N 1
ATOM 697 C CA . ILE A 1 90 ? 3.136 -5.240 -16.743 1.00 85.75 90 ILE A CA 1
ATOM 698 C C . ILE A 1 90 ? 2.478 -4.298 -17.762 1.00 85.75 90 ILE A C 1
ATOM 700 O O . ILE A 1 90 ? 1.653 -3.474 -17.385 1.00 85.75 90 ILE A O 1
ATOM 704 N N . LEU A 1 91 ? 2.813 -4.453 -19.048 1.00 85.75 91 LEU A N 1
ATOM 705 C CA . LEU A 1 91 ? 2.161 -3.793 -20.176 1.00 85.75 91 LEU A CA 1
ATOM 706 C C . LEU A 1 91 ? 1.607 -4.860 -21.118 1.00 85.75 91 LEU A C 1
ATOM 708 O O . LEU A 1 91 ? 2.262 -5.865 -21.406 1.00 85.75 91 LEU A O 1
ATOM 712 N N . THR A 1 92 ? 0.407 -4.624 -21.631 1.00 88.94 92 THR A N 1
ATOM 713 C CA . THR A 1 92 ? -0.152 -5.388 -22.748 1.00 88.94 92 THR A CA 1
ATOM 714 C C . THR A 1 92 ? 0.621 -5.102 -24.041 1.00 88.94 92 THR A C 1
ATOM 716 O O . THR A 1 92 ? 1.269 -4.064 -24.187 1.00 88.94 92 THR A O 1
ATOM 719 N N . GLY A 1 93 ? 0.526 -5.988 -25.038 1.00 87.44 93 GLY A N 1
ATOM 720 C CA . GLY A 1 93 ? 1.160 -5.751 -26.345 1.00 87.44 93 GLY A CA 1
ATOM 721 C C . GLY A 1 93 ? 0.661 -4.473 -27.038 1.00 87.44 93 GLY A C 1
ATOM 722 O O . GLY A 1 93 ? 1.433 -3.772 -27.696 1.00 87.44 93 GLY A O 1
ATOM 723 N N . ALA A 1 94 ? -0.613 -4.123 -26.832 1.00 89.00 94 ALA A N 1
ATOM 724 C CA . ALA A 1 94 ? -1.196 -2.879 -27.328 1.00 89.00 94 ALA A CA 1
ATOM 725 C C . ALA A 1 94 ? -0.597 -1.648 -26.627 1.00 89.00 94 ALA A C 1
ATOM 727 O O . ALA A 1 94 ? -0.215 -0.688 -27.293 1.00 89.00 94 ALA A O 1
ATOM 728 N N . GLU A 1 95 ? -0.452 -1.694 -25.300 1.00 88.75 95 GLU A N 1
ATOM 729 C CA . GLU A 1 95 ? 0.209 -0.644 -24.517 1.00 88.75 95 GLU A CA 1
ATOM 730 C C . GLU A 1 95 ? 1.670 -0.454 -24.902 1.00 88.75 95 GLU A C 1
ATOM 732 O O . GLU A 1 95 ? 2.105 0.681 -25.063 1.00 88.75 95 GLU A O 1
ATOM 737 N N . MET A 1 96 ? 2.401 -1.549 -25.112 1.00 85.50 96 MET A N 1
ATOM 738 C CA . MET A 1 96 ? 3.783 -1.497 -25.583 1.00 85.50 96 MET A CA 1
ATOM 739 C C . MET A 1 96 ? 3.877 -0.825 -26.957 1.00 85.50 96 MET A C 1
ATOM 741 O O . MET A 1 96 ? 4.722 0.038 -27.181 1.00 85.50 96 MET A O 1
ATOM 745 N N . THR A 1 97 ? 2.977 -1.180 -27.877 1.00 85.62 97 THR A N 1
ATOM 746 C CA . THR A 1 97 ? 2.935 -0.582 -29.219 1.00 85.62 97 THR A CA 1
ATOM 747 C C . THR A 1 97 ? 2.618 0.912 -29.161 1.00 85.62 97 THR A C 1
ATOM 749 O O . THR A 1 97 ? 3.198 1.698 -29.908 1.00 85.62 97 THR A O 1
ATOM 752 N N . GLU A 1 98 ? 1.706 1.320 -28.279 1.00 87.31 98 GLU A N 1
ATOM 753 C CA . GLU A 1 98 ? 1.378 2.729 -28.066 1.00 87.31 98 GLU A CA 1
ATOM 754 C C . GLU A 1 98 ? 2.558 3.502 -27.471 1.00 87.31 98 GLU A C 1
ATOM 756 O O . GLU A 1 98 ? 2.891 4.573 -27.972 1.00 87.31 98 GLU A O 1
ATOM 761 N N . LEU A 1 99 ? 3.221 2.938 -26.459 1.00 82.88 99 LEU A N 1
ATOM 762 C CA . LEU A 1 99 ? 4.406 3.521 -25.835 1.00 82.88 99 LEU A CA 1
ATOM 763 C C . LEU A 1 99 ? 5.533 3.732 -26.860 1.00 82.88 99 LEU A C 1
ATOM 765 O O . LEU A 1 99 ? 6.133 4.802 -26.892 1.00 82.88 99 LEU A O 1
ATOM 769 N N . LEU A 1 100 ? 5.774 2.755 -27.743 1.00 79.75 100 LEU A N 1
ATOM 770 C CA . LEU A 1 100 ? 6.769 2.851 -28.821 1.00 79.75 100 LEU A CA 1
ATOM 771 C C . LEU A 1 100 ? 6.436 3.924 -29.870 1.00 79.75 100 LEU A C 1
ATOM 773 O O . LEU A 1 100 ? 7.335 4.425 -30.541 1.00 79.75 100 LEU A O 1
ATOM 777 N N . ARG A 1 101 ? 5.154 4.271 -30.036 1.00 82.25 101 ARG A N 1
ATOM 778 C CA . ARG A 1 101 ? 4.680 5.304 -30.976 1.00 82.25 101 ARG A CA 1
ATOM 779 C C . ARG A 1 101 ? 4.508 6.675 -30.329 1.00 82.25 101 ARG A C 1
ATOM 781 O O . ARG A 1 101 ? 4.214 7.642 -31.032 1.00 82.25 101 ARG A O 1
ATOM 788 N N . PHE A 1 102 ? 4.623 6.758 -29.008 1.00 79.44 102 PHE A N 1
ATOM 789 C CA . PHE A 1 102 ? 4.386 7.988 -28.275 1.00 79.44 102 PHE A CA 1
ATOM 790 C C . PHE A 1 102 ? 5.418 9.042 -28.684 1.00 79.44 102 PHE A C 1
ATOM 792 O O . PHE A 1 102 ? 6.595 8.735 -28.667 1.00 79.44 102 PHE A O 1
ATOM 799 N N . PRO A 1 103 ? 5.057 10.274 -29.064 1.00 69.06 103 PRO A N 1
ATOM 800 C CA . PRO A 1 103 ? 6.053 11.268 -29.449 1.00 69.06 103 PRO A CA 1
ATOM 801 C C . PRO A 1 103 ? 6.837 11.745 -28.216 1.00 69.06 103 PRO A C 1
ATOM 803 O O . PRO A 1 103 ? 6.269 12.321 -27.287 1.00 69.06 103 PRO A O 1
ATOM 806 N N . GLY A 1 104 ? 8.154 11.524 -28.199 1.00 64.00 104 GLY A N 1
ATOM 807 C CA . GLY A 1 104 ? 9.030 12.069 -27.160 1.00 64.00 104 GLY A CA 1
ATOM 808 C C . GLY A 1 104 ? 9.048 13.598 -27.205 1.00 64.00 104 GLY A C 1
ATOM 809 O O . GLY A 1 104 ? 8.978 14.200 -28.279 1.00 64.00 104 GLY A O 1
ATOM 810 N N . ARG A 1 105 ? 9.163 14.264 -26.050 1.00 58.00 105 ARG A N 1
ATOM 811 C CA . ARG A 1 105 ? 9.451 15.705 -26.042 1.00 58.00 105 ARG A CA 1
ATOM 812 C C . ARG A 1 105 ? 10.910 15.895 -26.443 1.00 58.00 105 ARG A C 1
ATOM 814 O O . ARG A 1 105 ? 11.806 15.553 -25.679 1.00 58.00 105 ARG A O 1
ATOM 821 N N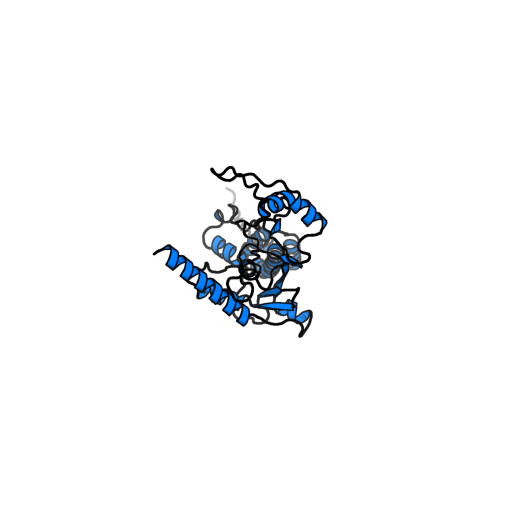 . ALA A 1 106 ? 11.157 16.486 -27.609 1.00 52.28 106 ALA A N 1
ATOM 822 C CA . ALA A 1 106 ? 12.482 16.995 -27.935 1.00 52.28 106 ALA A CA 1
ATOM 823 C C . ALA A 1 106 ? 12.812 18.139 -26.964 1.00 52.28 106 ALA A C 1
ATOM 825 O O . ALA A 1 106 ? 12.274 19.241 -27.081 1.00 52.28 106 ALA A O 1
ATOM 826 N N . LYS A 1 107 ? 13.667 17.889 -25.969 1.00 50.59 107 LYS A N 1
ATOM 827 C CA . LYS A 1 107 ? 14.318 18.984 -25.250 1.00 50.59 107 LYS A CA 1
ATOM 828 C C . LYS A 1 107 ? 15.502 19.430 -26.093 1.00 50.59 107 LYS A C 1
ATOM 830 O O . LYS A 1 107 ? 16.445 18.675 -26.291 1.00 50.59 107 LYS A O 1
ATOM 835 N N . VAL A 1 108 ? 15.445 20.665 -26.580 1.00 45.19 108 VAL A N 1
ATOM 836 C CA . VAL A 1 108 ? 16.597 21.331 -27.189 1.00 45.19 108 VAL A CA 1
ATOM 837 C C . VAL A 1 108 ? 17.543 21.719 -26.053 1.00 45.19 108 VAL A C 1
ATOM 839 O O . VAL A 1 108 ? 17.463 22.823 -25.520 1.00 45.19 108 VAL A O 1
ATOM 842 N N . HIS A 1 109 ? 18.404 20.799 -25.624 1.00 45.88 109 HIS A N 1
ATOM 843 C CA . HIS A 1 109 ? 19.640 21.202 -24.962 1.00 45.88 109 HIS A CA 1
ATOM 844 C C . HIS A 1 109 ? 20.653 21.544 -26.054 1.00 45.88 109 HIS A C 1
ATOM 846 O O . HIS A 1 109 ? 20.738 20.841 -27.062 1.00 45.88 109 HIS A O 1
ATOM 852 N N . LYS A 1 110 ? 21.366 22.667 -25.885 1.00 47.25 110 LYS A N 1
ATOM 853 C CA . LYS A 1 110 ? 22.458 23.065 -26.781 1.00 47.25 110 LYS A CA 1
ATOM 854 C C . LYS A 1 110 ? 23.383 21.855 -26.969 1.00 47.25 110 LYS A C 1
ATOM 856 O O . LYS A 1 110 ? 23.918 21.357 -25.990 1.00 47.25 110 LYS A O 1
ATOM 861 N N . GLU A 1 111 ? 23.497 21.440 -28.229 1.00 42.38 111 GLU A N 1
ATOM 862 C CA . GLU A 1 111 ? 24.408 20.447 -28.821 1.00 42.38 111 GLU A CA 1
ATOM 863 C C . GLU A 1 111 ? 23.893 19.039 -29.155 1.00 42.38 111 GLU A C 1
ATOM 865 O O . GLU A 1 111 ? 24.465 18.452 -30.065 1.00 42.38 111 GLU A O 1
ATOM 870 N N . GLU A 1 112 ? 22.756 18.539 -28.654 1.00 44.56 112 GLU A N 1
ATOM 871 C CA . GLU A 1 112 ? 22.179 17.296 -29.211 1.00 44.56 112 GLU A CA 1
ATOM 872 C C . GLU A 1 112 ? 20.641 17.278 -29.179 1.00 44.56 112 GLU A C 1
ATOM 874 O O . GLU A 1 112 ? 20.003 17.102 -28.142 1.00 44.56 112 GLU A O 1
ATOM 879 N N . LEU A 1 113 ? 20.025 17.408 -30.358 1.00 40.53 113 LEU A N 1
ATOM 880 C CA . LEU A 1 113 ? 18.606 17.127 -30.597 1.00 40.53 113 LEU A CA 1
ATOM 881 C C . LEU A 1 113 ? 18.368 15.612 -30.484 1.00 40.53 113 LEU A C 1
ATOM 883 O O . LEU A 1 113 ? 18.353 14.895 -31.481 1.00 40.53 113 LEU A O 1
ATOM 887 N N . ARG A 1 114 ? 18.186 15.099 -29.265 1.00 46.41 114 ARG A N 1
ATOM 888 C CA . ARG A 1 114 ? 17.698 13.731 -29.046 1.00 46.41 114 ARG A CA 1
ATOM 889 C C . ARG A 1 114 ? 16.257 13.799 -28.555 1.00 46.41 114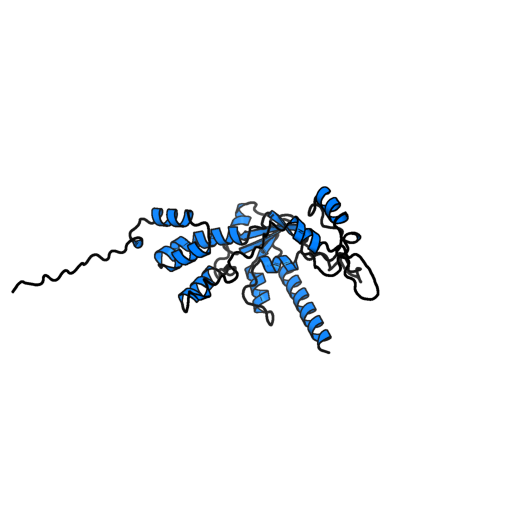 ARG A C 1
ATOM 891 O O . ARG A 1 114 ? 15.965 14.353 -27.498 1.00 46.41 114 ARG A O 1
ATOM 898 N N . ALA A 1 115 ? 15.333 13.272 -29.357 1.00 46.66 115 ALA A N 1
ATOM 899 C CA . ALA A 1 115 ? 13.949 13.079 -28.947 1.00 46.66 115 ALA A CA 1
ATOM 900 C C . ALA A 1 115 ? 13.917 11.995 -27.860 1.00 46.66 115 ALA A C 1
ATOM 902 O O . ALA A 1 115 ? 13.903 10.803 -28.150 1.00 46.66 115 ALA A O 1
ATOM 903 N N . GLU A 1 116 ? 13.976 12.403 -26.595 1.00 53.94 116 GLU A N 1
ATOM 904 C CA . GLU A 1 116 ? 13.875 11.473 -25.476 1.00 53.94 116 GLU A CA 1
ATOM 905 C C . GLU A 1 116 ? 12.415 11.036 -25.314 1.00 53.94 116 GLU A C 1
ATOM 907 O O . GLU A 1 116 ? 11.551 11.785 -24.849 1.00 53.94 116 GLU A O 1
ATOM 912 N N . LEU A 1 117 ? 12.134 9.798 -25.715 1.00 56.56 117 LEU A N 1
ATOM 913 C CA . LEU A 1 117 ? 10.921 9.085 -25.339 1.00 56.56 117 LEU A CA 1
ATOM 914 C C . LEU A 1 117 ? 10.978 8.794 -23.840 1.00 56.56 117 LEU A C 1
ATOM 916 O O . LEU A 1 117 ? 11.617 7.834 -23.418 1.00 56.56 117 LEU A O 1
ATOM 920 N N . ARG A 1 118 ? 10.335 9.625 -23.018 1.00 67.12 118 ARG A N 1
ATOM 921 C CA . ARG A 1 118 ? 10.262 9.383 -21.575 1.00 67.12 118 ARG A CA 1
ATOM 922 C C . ARG A 1 118 ? 9.032 8.535 -21.275 1.00 67.12 118 ARG A C 1
ATOM 924 O O . ARG A 1 118 ? 7.911 9.034 -21.345 1.00 67.12 118 ARG A O 1
ATOM 931 N N . VAL A 1 119 ? 9.242 7.273 -20.887 1.00 75.62 119 VAL A N 1
ATOM 932 C CA . VAL A 1 119 ? 8.193 6.353 -20.388 1.00 75.62 119 VAL A CA 1
ATOM 933 C C . VAL A 1 119 ? 7.273 7.057 -19.384 1.00 75.62 119 VAL A C 1
ATOM 935 O O . VAL A 1 119 ? 6.053 6.934 -19.455 1.00 75.62 119 VAL A O 1
ATOM 938 N N . GLY A 1 120 ? 7.851 7.869 -18.493 1.00 73.62 120 GLY A N 1
ATOM 939 C CA . GLY A 1 120 ? 7.101 8.645 -17.507 1.00 73.62 120 GLY A CA 1
ATOM 940 C C . GLY A 1 120 ? 6.105 9.646 -18.104 1.00 73.62 120 GLY A C 1
ATOM 941 O O . GLY A 1 120 ? 5.042 9.848 -17.522 1.00 73.62 120 GLY A O 1
ATOM 942 N N . ASP A 1 121 ? 6.393 10.250 -19.259 1.00 76.44 121 ASP A N 1
ATOM 943 C CA . ASP A 1 121 ? 5.472 11.187 -19.916 1.00 76.44 121 ASP A CA 1
ATOM 944 C C . ASP A 1 121 ? 4.286 10.450 -20.548 1.00 76.44 121 ASP A C 1
ATOM 946 O O . ASP A 1 121 ? 3.142 10.889 -20.398 1.00 76.44 121 ASP A O 1
ATOM 950 N N . TRP A 1 122 ? 4.538 9.294 -21.172 1.00 82.38 122 TRP A N 1
ATOM 951 C CA . TRP A 1 122 ? 3.474 8.425 -21.678 1.00 82.38 122 TRP A CA 1
ATOM 952 C C . TRP A 1 122 ? 2.583 7.918 -20.542 1.00 82.38 122 TRP A C 1
ATOM 954 O O . TRP A 1 122 ? 1.363 8.064 -20.620 1.00 82.38 122 TRP A O 1
ATOM 964 N N . ILE A 1 123 ? 3.173 7.416 -19.445 1.00 79.50 123 ILE A N 1
ATOM 965 C CA . ILE A 1 123 ? 2.422 6.958 -18.264 1.00 79.50 123 ILE A CA 1
ATOM 966 C C . ILE A 1 123 ? 1.533 8.089 -17.733 1.00 79.50 123 ILE A C 1
ATOM 968 O O . ILE A 1 123 ? 0.334 7.892 -17.535 1.00 79.50 123 ILE A O 1
ATOM 972 N N . LYS A 1 124 ? 2.090 9.296 -17.558 1.00 76.25 124 LYS A N 1
ATOM 973 C CA . LYS A 1 124 ? 1.336 10.473 -17.098 1.00 76.25 124 LYS A CA 1
ATOM 974 C C . LYS A 1 124 ? 0.189 10.835 -18.038 1.00 76.25 124 LYS A C 1
ATOM 976 O O . LYS A 1 124 ? -0.850 11.278 -17.562 1.00 76.25 124 LYS A O 1
ATOM 981 N N . GLN A 1 125 ? 0.354 10.695 -19.353 1.00 80.06 125 GLN A N 1
ATOM 982 C CA . GLN A 1 125 ? -0.704 11.010 -20.312 1.00 80.06 125 GLN A CA 1
ATOM 983 C C . GLN A 1 125 ? -1.787 9.930 -20.365 1.00 80.06 125 GLN A C 1
ATOM 985 O O . GLN A 1 125 ? -2.971 10.269 -20.356 1.00 80.06 125 GLN A O 1
ATOM 990 N N . LYS A 1 126 ? -1.397 8.655 -20.415 1.00 83.56 126 LYS A N 1
ATOM 991 C CA . LYS A 1 126 ? -2.318 7.527 -20.562 1.00 83.56 126 LYS A CA 1
ATOM 992 C C . LYS A 1 126 ? -3.104 7.256 -19.286 1.00 83.56 126 LYS A C 1
ATOM 994 O O . LYS A 1 126 ? -4.325 7.127 -19.322 1.00 83.56 126 LYS A O 1
ATOM 999 N N . PHE A 1 127 ? -2.418 7.229 -18.149 1.00 77.44 127 PHE A N 1
ATOM 1000 C CA . PHE A 1 127 ? -3.008 6.877 -16.858 1.00 77.44 127 PHE A CA 1
ATOM 1001 C C . PHE A 1 127 ? -3.431 8.101 -16.041 1.00 77.44 127 PHE A C 1
ATOM 1003 O O . PHE A 1 127 ? -3.734 7.977 -14.864 1.00 77.44 127 PHE A O 1
ATOM 1010 N N . ARG A 1 128 ? -3.557 9.275 -16.676 1.00 63.69 128 ARG A N 1
ATOM 1011 C CA . ARG A 1 128 ? -3.939 10.578 -16.083 1.00 63.69 128 ARG A CA 1
ATOM 1012 C C . ARG A 1 128 ? -5.250 10.583 -15.274 1.00 63.69 128 ARG A C 1
ATOM 1014 O O . ARG A 1 128 ? -5.574 11.596 -14.666 1.00 63.69 128 ARG A O 1
ATOM 1021 N N . ARG A 1 129 ? -6.021 9.488 -15.307 1.00 54.38 129 ARG A N 1
ATOM 1022 C CA . ARG A 1 129 ? -7.281 9.271 -14.570 1.00 54.38 129 ARG A CA 1
ATOM 1023 C C . ARG A 1 129 ? -7.198 8.229 -13.458 1.00 54.38 129 ARG A C 1
ATOM 1025 O O . ARG A 1 129 ? -8.093 8.188 -12.622 1.00 54.38 129 ARG A O 1
ATOM 1032 N N . VAL A 1 130 ? -6.162 7.399 -13.441 1.00 51.47 130 VAL A N 1
ATOM 1033 C CA . VAL A 1 130 ? -5.905 6.485 -12.335 1.00 51.47 130 VAL A CA 1
ATOM 1034 C C . VAL A 1 130 ? -4.799 7.154 -11.561 1.00 51.47 130 VAL A C 1
ATOM 1036 O O . VAL A 1 130 ? -3.626 7.050 -11.896 1.00 51.47 130 VAL A O 1
ATOM 1039 N N . ASP A 1 131 ? -5.186 7.921 -10.564 1.00 49.91 131 ASP A N 1
ATOM 1040 C CA . ASP A 1 131 ? -4.260 8.308 -9.526 1.00 49.91 131 ASP A CA 1
ATOM 1041 C C . ASP A 1 131 ? -4.477 7.246 -8.431 1.00 49.91 131 ASP A C 1
ATOM 1043 O O . ASP A 1 131 ? -5.302 7.434 -7.536 1.00 49.91 131 ASP A O 1
ATOM 1047 N N . PRO A 1 132 ? -3.855 6.047 -8.520 1.00 45.91 132 PRO A N 1
ATOM 1048 C CA . PRO A 1 132 ? -3.974 5.056 -7.448 1.00 45.91 132 PRO A CA 1
ATOM 1049 C C . PRO A 1 132 ? -3.291 5.583 -6.179 1.00 45.91 132 PRO A C 1
ATOM 1051 O O . PRO A 1 132 ? -3.641 5.197 -5.069 1.00 45.91 132 PRO A O 1
ATOM 1054 N N . ILE A 1 133 ? -2.362 6.526 -6.377 1.00 43.47 133 ILE A N 1
ATOM 1055 C CA . ILE A 1 133 ? -1.748 7.405 -5.391 1.00 43.47 133 ILE A CA 1
ATOM 1056 C C . ILE A 1 133 ? -2.252 8.839 -5.617 1.00 43.47 133 ILE A C 1
ATOM 1058 O O . ILE A 1 133 ? -1.507 9.795 -5.382 1.00 43.47 133 ILE A O 1
ATOM 1062 N N . SER A 1 134 ? -3.529 9.026 -6.005 1.00 42.81 134 SER A N 1
ATOM 1063 C CA . SER A 1 134 ? -4.242 10.234 -5.583 1.00 42.81 134 SER A CA 1
ATOM 1064 C C . SER A 1 134 ? -4.160 10.062 -4.117 1.00 42.81 134 SER A C 1
ATOM 1066 O O . SER A 1 134 ? -4.847 9.184 -3.582 1.00 42.81 134 SER A O 1
ATOM 1068 N N . ARG A 1 135 ? -3.163 10.758 -3.547 1.00 45.34 135 ARG A N 1
ATOM 1069 C CA . ARG A 1 135 ? -2.803 10.708 -2.147 1.00 45.34 135 ARG A CA 1
ATOM 1070 C C . ARG A 1 135 ? -4.143 10.524 -1.494 1.00 45.34 135 ARG A C 1
ATOM 1072 O O . ARG A 1 135 ? -5.013 11.371 -1.772 1.00 45.34 135 ARG A O 1
ATOM 1079 N N . PRO A 1 136 ? -4.393 9.429 -0.748 1.00 44.12 136 PRO A N 1
ATOM 1080 C CA . PRO A 1 136 ? -5.622 9.420 0.006 1.00 44.12 136 PRO A CA 1
ATOM 1081 C C . PRO A 1 136 ? -5.644 10.806 0.669 1.00 44.12 136 PRO A C 1
ATOM 1083 O O . PRO A 1 136 ? -4.579 11.378 0.962 1.00 44.12 136 PRO A O 1
ATOM 1086 N N . LYS A 1 137 ? -6.789 11.487 0.692 1.00 45.31 137 LYS A N 1
ATOM 1087 C CA . LYS A 1 137 ? -6.817 12.906 1.103 1.00 45.31 137 LYS A CA 1
ATOM 1088 C C . LYS A 1 137 ? -6.149 13.140 2.483 1.00 45.31 137 LYS A C 1
ATOM 1090 O O . LYS A 1 137 ? -5.943 14.278 2.877 1.00 45.31 137 LYS A O 1
ATOM 1095 N N . PHE A 1 138 ? -5.774 12.066 3.184 1.00 44.72 138 PHE A N 1
ATOM 1096 C CA . PHE A 1 138 ? -4.586 11.870 4.029 1.00 44.72 138 PHE A CA 1
ATOM 1097 C C . PHE A 1 138 ? -3.397 12.821 3.909 1.00 44.72 138 PHE A C 1
ATOM 1099 O O . PHE A 1 138 ? -2.787 13.098 4.940 1.00 44.72 138 PHE A O 1
ATOM 1106 N N . TYR A 1 139 ? -3.023 13.330 2.732 1.00 44.19 139 TYR A N 1
ATOM 1107 C CA . TYR A 1 139 ? -2.082 14.451 2.715 1.00 44.19 139 TYR A CA 1
ATOM 1108 C C . TYR A 1 139 ? -2.818 15.716 3.120 1.00 44.19 139 TYR A C 1
ATOM 1110 O O . TYR A 1 139 ? -3.240 16.481 2.258 1.00 44.19 139 TYR A O 1
ATOM 1118 N N . TRP A 1 140 ? -2.945 15.900 4.438 1.00 49.19 140 TRP A N 1
ATOM 1119 C CA . TRP A 1 140 ? -3.079 17.199 5.085 1.00 49.19 140 TRP A CA 1
ATOM 1120 C C . TRP A 1 140 ? -4.000 18.148 4.321 1.00 49.19 140 TRP A C 1
ATOM 1122 O O . TRP A 1 140 ? -3.655 19.310 4.096 1.00 49.19 140 TRP A O 1
ATOM 1132 N N . SER A 1 141 ? -5.181 17.671 3.898 1.00 45.09 141 SER A N 1
ATOM 1133 C CA . SER A 1 141 ? -6.219 18.632 3.567 1.00 45.09 141 SER A CA 1
ATOM 1134 C C . SER A 1 141 ? -6.372 19.493 4.820 1.00 45.09 141 SER A C 1
ATOM 1136 O O . SER A 1 141 ? -6.306 18.995 5.949 1.00 45.09 141 SER A O 1
ATOM 1138 N N . SER A 1 142 ? -6.485 20.795 4.614 1.00 48.84 142 SER A N 1
ATOM 1139 C CA . SER A 1 142 ? -6.601 21.901 5.575 1.00 48.84 142 SER A CA 1
ATOM 1140 C C . SER A 1 142 ? -7.658 21.737 6.692 1.00 48.84 142 SER A C 1
ATOM 1142 O O . SER A 1 142 ? -7.986 22.677 7.412 1.00 48.84 142 SER A O 1
ATOM 1144 N N . SER A 1 143 ? -8.219 20.543 6.840 1.00 46.91 143 SER A N 1
ATOM 1145 C CA . SER A 1 143 ? -9.039 20.065 7.944 1.00 46.91 143 SER A CA 1
ATOM 1146 C C . SER A 1 143 ? -8.188 19.610 9.138 1.00 46.91 143 SER A C 1
ATOM 1148 O O . SER A 1 143 ? -8.546 19.921 10.270 1.00 46.91 143 SER A O 1
ATOM 1150 N N . GLY A 1 144 ? -7.024 18.977 8.917 1.00 49.72 144 GLY A N 1
ATOM 1151 C CA . GLY A 1 144 ? -6.097 18.619 10.006 1.00 49.72 144 GLY A CA 1
ATOM 1152 C C . GLY A 1 144 ? -5.576 19.847 10.764 1.00 49.72 144 GLY A C 1
ATOM 1153 O O . GLY A 1 144 ? -5.362 19.797 11.967 1.00 49.72 144 GLY A O 1
ATOM 1154 N N . SER A 1 145 ? -5.488 20.999 10.091 1.00 53.47 145 SER A N 1
ATOM 1155 C CA . SER A 1 145 ? -5.144 22.277 10.726 1.00 53.47 145 SER A CA 1
ATOM 1156 C C . SER A 1 145 ? -6.262 22.877 11.591 1.00 53.47 145 SER A C 1
ATOM 1158 O O . SER A 1 145 ? -6.019 23.870 12.277 1.00 53.47 145 SER A O 1
ATOM 1160 N N . ARG A 1 146 ? -7.488 22.328 11.557 1.00 65.69 146 ARG A N 1
ATOM 1161 C CA . ARG A 1 146 ? -8.602 22.790 12.406 1.00 65.69 146 ARG A CA 1
ATOM 1162 C C . ARG A 1 146 ? -8.635 22.079 13.757 1.00 65.69 146 ARG A C 1
ATOM 1164 O O . ARG A 1 146 ? -8.961 22.724 14.749 1.00 65.69 146 ARG A O 1
ATOM 1171 N N . LEU A 1 147 ? -8.270 20.796 13.806 1.00 71.94 147 LEU A N 1
ATOM 1172 C CA . LEU A 1 147 ? -8.148 20.054 15.060 1.00 71.94 147 LEU A CA 1
ATOM 1173 C C . LEU A 1 147 ? -6.825 20.430 15.736 1.00 71.94 147 LEU A C 1
ATOM 1175 O O . LEU A 1 147 ? -5.745 20.146 15.223 1.00 71.94 147 LEU A O 1
ATOM 1179 N N . LYS A 1 148 ? -6.906 21.109 16.881 1.00 78.88 148 LYS A N 1
ATOM 1180 C CA . LYS A 1 148 ? -5.741 21.534 17.670 1.00 78.88 148 LYS A CA 1
ATOM 1181 C C . LYS A 1 148 ? -5.615 20.690 18.935 1.00 78.88 148 LYS A C 1
ATOM 1183 O O . LYS A 1 148 ? -6.586 20.110 19.407 1.00 78.88 148 LYS A O 1
ATOM 1188 N N . GLY A 1 149 ? -4.412 20.656 19.501 1.00 83.56 149 GLY A N 1
ATOM 1189 C CA . GLY A 1 149 ? -4.164 20.019 20.792 1.00 83.56 149 GLY A CA 1
ATOM 1190 C C . GLY A 1 149 ? -4.403 18.508 20.773 1.00 83.56 149 GLY A C 1
ATOM 1191 O O . GLY A 1 149 ? -3.892 17.792 19.907 1.00 83.56 149 GLY A O 1
ATOM 1192 N N . PHE A 1 150 ? -5.153 18.028 21.764 1.00 83.75 150 PHE A N 1
ATOM 1193 C CA . PHE A 1 150 ? -5.367 16.603 22.002 1.00 83.75 150 PHE A CA 1
ATOM 1194 C C . PHE A 1 150 ? -6.079 15.910 20.834 1.00 83.75 150 PHE A C 1
ATOM 1196 O O . PHE A 1 150 ? -5.597 14.884 20.357 1.00 83.75 150 PHE A O 1
ATOM 1203 N N . ASP A 1 151 ? -7.146 16.509 20.301 1.00 82.62 151 ASP A N 1
ATOM 1204 C CA . ASP A 1 151 ? -7.929 15.910 19.214 1.00 82.62 151 ASP A CA 1
ATOM 1205 C C . ASP A 1 151 ? -7.119 15.791 17.926 1.00 82.62 151 ASP A C 1
ATOM 1207 O O . ASP A 1 151 ? -7.178 14.768 17.253 1.00 82.62 151 ASP A O 1
ATOM 1211 N N . GLY A 1 152 ? -6.291 16.792 17.609 1.00 81.12 152 GLY A N 1
ATOM 1212 C CA . GLY A 1 152 ? -5.378 16.721 16.464 1.00 81.12 152 GLY A CA 1
ATOM 1213 C C . GLY A 1 152 ? -4.344 15.600 16.617 1.00 81.12 152 GLY A C 1
ATOM 1214 O O . GLY A 1 152 ? -4.029 14.891 15.657 1.00 81.12 152 GLY A O 1
ATOM 1215 N N . THR A 1 153 ? -3.862 15.385 17.843 1.00 83.00 153 THR A N 1
ATOM 1216 C CA . THR A 1 153 ? -2.915 14.307 18.166 1.00 83.00 153 THR A CA 1
ATOM 1217 C C . THR A 1 153 ? -3.583 12.939 18.036 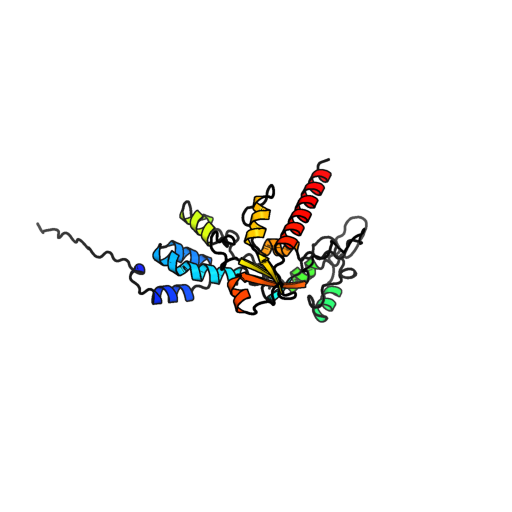1.00 83.00 153 THR A C 1
ATOM 1219 O O . THR A 1 153 ? -3.047 12.047 17.378 1.00 83.00 153 THR A O 1
ATOM 1222 N N . MET A 1 154 ? -4.779 12.779 18.605 1.00 83.00 154 MET A N 1
ATOM 1223 C CA . MET A 1 154 ? -5.553 11.540 18.532 1.00 83.00 154 MET A CA 1
ATOM 1224 C C . MET A 1 154 ? -6.004 11.229 17.108 1.00 83.00 154 MET A C 1
ATOM 1226 O O . MET A 1 154 ? -5.869 10.090 16.669 1.00 83.00 154 MET A O 1
ATOM 1230 N N . PHE A 1 155 ? -6.444 12.236 16.353 1.00 85.38 155 PHE A N 1
ATOM 1231 C CA . PHE A 1 155 ? -6.755 12.100 14.934 1.00 85.38 155 PHE A CA 1
ATOM 1232 C C . PHE A 1 155 ? -5.536 11.604 14.162 1.00 85.38 155 PHE A C 1
ATOM 1234 O O . PHE A 1 155 ? -5.630 10.625 13.432 1.00 85.38 155 PHE A O 1
ATOM 1241 N N . THR A 1 156 ? -4.369 12.219 14.367 1.00 77.56 156 THR A N 1
ATOM 1242 C CA . THR A 1 156 ? -3.125 11.794 13.706 1.00 77.56 156 THR A CA 1
ATOM 1243 C C . THR A 1 156 ? -2.769 10.355 14.069 1.00 77.56 156 THR A C 1
ATOM 1245 O O . THR A 1 156 ? -2.415 9.568 13.193 1.00 77.56 156 THR A O 1
ATOM 1248 N N . LYS A 1 157 ? -2.914 9.977 15.341 1.00 80.44 157 LYS A N 1
ATOM 1249 C CA . LYS A 1 157 ? -2.647 8.618 15.825 1.00 80.44 157 LYS A CA 1
ATOM 1250 C C . LYS A 1 157 ? -3.610 7.576 15.246 1.00 80.44 157 LYS A C 1
ATOM 1252 O O . LYS A 1 157 ? -3.191 6.449 14.993 1.00 80.44 157 LYS A O 1
ATOM 1257 N N . LEU A 1 158 ? -4.880 7.937 15.060 1.00 80.94 158 LEU A N 1
ATOM 1258 C CA . LEU A 1 158 ? -5.906 7.070 14.478 1.00 80.94 158 LEU A CA 1
ATOM 1259 C C . LEU A 1 158 ? -5.892 7.062 12.957 1.00 80.94 158 LEU A C 1
ATOM 1261 O O . LEU A 1 158 ? -6.382 6.103 12.391 1.00 80.94 158 LEU A O 1
ATOM 1265 N N . ALA A 1 159 ? -5.374 8.100 12.302 1.00 76.44 159 ALA A N 1
ATOM 1266 C CA . ALA A 1 159 ? -5.185 8.145 10.856 1.00 76.44 159 ALA A CA 1
ATOM 1267 C C . ALA A 1 159 ? -3.885 7.446 10.451 1.00 76.44 159 ALA A C 1
ATOM 1269 O O . ALA A 1 159 ? -3.799 6.851 9.385 1.00 76.44 159 ALA A O 1
ATOM 1270 N N . THR A 1 160 ? -2.858 7.476 11.293 1.00 72.12 160 THR A N 1
ATOM 1271 C CA . THR A 1 160 ? -1.606 6.784 10.994 1.00 72.12 160 THR A CA 1
ATOM 1272 C C . THR A 1 160 ? -1.820 5.282 11.150 1.00 72.12 160 THR A C 1
ATOM 1274 O O . THR A 1 160 ? -2.220 4.845 12.231 1.00 72.12 160 THR A O 1
ATOM 1277 N N . PRO A 1 161 ? -1.549 4.468 10.117 1.00 67.25 161 PRO A N 1
ATOM 1278 C CA . PRO A 1 161 ? -1.725 3.033 10.243 1.00 67.25 161 PRO A CA 1
ATOM 1279 C C . PRO A 1 161 ? -0.757 2.512 11.306 1.00 67.25 161 PRO A C 1
ATOM 1281 O O . PRO A 1 161 ? 0.460 2.689 11.207 1.00 67.25 161 PRO A O 1
ATOM 1284 N N . GLN A 1 162 ? -1.301 1.900 12.354 1.00 67.75 162 GLN A N 1
ATOM 1285 C CA . GLN A 1 162 ? -0.505 1.364 13.451 1.00 67.75 162 GLN A CA 1
ATOM 1286 C C . GLN A 1 162 ? 0.023 -0.014 13.056 1.00 67.75 162 GLN A C 1
ATOM 1288 O O . GLN A 1 162 ? -0.503 -1.052 13.442 1.00 67.75 162 GLN A O 1
ATOM 1293 N N . TYR A 1 163 ? 1.093 -0.013 12.262 1.00 64.25 163 TYR A N 1
ATOM 1294 C CA . TYR A 1 163 ? 1.794 -1.233 11.854 1.00 64.25 163 TYR A CA 1
ATOM 1295 C C . TYR A 1 163 ? 2.511 -1.936 13.026 1.00 64.25 163 TYR A C 1
ATOM 1297 O O . TYR A 1 163 ? 2.922 -3.088 12.901 1.00 64.25 163 TYR A O 1
ATOM 1305 N N . ARG A 1 164 ? 2.644 -1.250 14.172 1.00 55.56 164 ARG A N 1
ATOM 1306 C CA . ARG A 1 164 ? 3.084 -1.790 15.464 1.00 55.56 164 ARG A CA 1
ATOM 1307 C C . ARG A 1 164 ? 1.874 -1.987 16.379 1.00 55.56 164 ARG A C 1
ATOM 1309 O O . ARG A 1 164 ? 1.524 -1.088 17.135 1.00 55.56 164 ARG A O 1
ATOM 1316 N N . MET A 1 165 ? 1.275 -3.170 16.366 1.00 51.47 165 MET A N 1
ATOM 1317 C CA . MET A 1 165 ? 0.472 -3.619 17.504 1.00 51.47 165 MET A CA 1
ATOM 1318 C C . MET A 1 165 ? 1.419 -4.326 18.477 1.00 51.47 165 MET A C 1
ATOM 1320 O O . MET A 1 165 ? 1.688 -5.517 18.349 1.00 51.47 165 MET A O 1
ATOM 1324 N N . THR A 1 166 ? 2.010 -3.584 19.414 1.00 44.28 166 THR A N 1
ATOM 1325 C CA . THR A 1 166 ? 2.843 -4.190 20.464 1.00 44.28 166 THR A CA 1
ATOM 1326 C C . THR A 1 166 ? 1.983 -5.111 21.329 1.00 44.28 166 THR A C 1
ATOM 1328 O O . THR A 1 166 ? 1.003 -4.649 21.909 1.00 44.28 166 THR A O 1
ATOM 1331 N N . GLY A 1 167 ? 2.359 -6.389 21.434 1.00 47.31 167 GLY A N 1
ATOM 1332 C CA . GLY A 1 167 ? 1.737 -7.355 22.349 1.00 47.31 167 GLY A CA 1
ATOM 1333 C C . GLY A 1 167 ? 0.680 -8.285 21.743 1.00 47.31 167 GLY A C 1
ATOM 1334 O O . GLY A 1 167 ? 0.068 -9.038 22.492 1.00 47.31 167 GLY A O 1
ATOM 1335 N N . CYS A 1 168 ? 0.462 -8.269 20.422 1.00 51.56 168 CYS A N 1
ATOM 1336 C CA . CYS A 1 168 ? -0.446 -9.212 19.765 1.00 51.56 168 CYS A CA 1
ATOM 1337 C C . CYS A 1 168 ? 0.205 -9.783 18.495 1.00 51.56 168 CYS A C 1
ATOM 1339 O O . CYS A 1 168 ? 0.169 -9.156 17.438 1.00 51.56 168 CYS A O 1
ATOM 1341 N N . GLU A 1 169 ? 0.832 -10.960 18.606 1.00 54.84 169 GLU A N 1
ATOM 1342 C CA . GLU A 1 169 ? 1.550 -11.614 17.494 1.00 54.84 169 GLU A CA 1
ATOM 1343 C C . GLU A 1 169 ? 0.633 -11.941 16.302 1.00 54.84 169 GLU A C 1
ATOM 1345 O O . GLU A 1 169 ? 1.066 -11.905 15.153 1.00 54.84 169 GLU A O 1
ATOM 1350 N N . HIS A 1 170 ? -0.651 -12.167 16.569 1.00 53.38 170 HIS A N 1
ATOM 1351 C CA . HIS A 1 170 ? -1.664 -12.575 15.594 1.00 53.38 170 HIS A CA 1
ATOM 1352 C C . HIS A 1 170 ? -2.126 -11.414 14.686 1.00 53.38 170 HIS A C 1
ATOM 1354 O O . HIS A 1 170 ? -2.164 -11.524 13.460 1.00 53.38 170 HIS A O 1
ATOM 1360 N N . HIS A 1 171 ? -2.273 -10.207 15.237 1.00 66.56 171 HIS A N 1
ATOM 1361 C CA . HIS A 1 171 ? -2.665 -9.014 14.472 1.00 66.56 171 HIS A CA 1
ATOM 1362 C C . HIS A 1 171 ? -1.484 -8.240 13.862 1.00 66.56 171 HIS A C 1
ATOM 1364 O O . HIS A 1 171 ? -1.554 -7.024 13.650 1.00 66.56 171 HIS A O 1
ATOM 1370 N N . CYS A 1 172 ? -0.379 -8.929 13.575 1.00 79.25 172 CYS A N 1
ATOM 1371 C CA . CYS A 1 172 ? 0.771 -8.317 12.924 1.00 79.25 172 CYS A CA 1
ATOM 1372 C C . CYS A 1 172 ? 0.463 -8.016 11.456 1.00 79.25 172 CYS A C 1
ATOM 1374 O O . CYS A 1 172 ? 0.118 -8.910 10.684 1.00 79.25 172 CYS A O 1
ATOM 1376 N N . TRP A 1 173 ? 0.632 -6.757 11.054 1.00 82.88 173 TRP A N 1
ATOM 1377 C CA . TRP A 1 173 ? 0.557 -6.374 9.648 1.00 82.88 173 TRP A CA 1
ATOM 1378 C C . TRP A 1 173 ? 1.703 -6.996 8.854 1.00 82.88 173 TRP A C 1
ATOM 1380 O O . TRP A 1 173 ? 2.849 -7.033 9.313 1.00 82.88 173 TRP A O 1
ATOM 1390 N N . VAL A 1 174 ? 1.396 -7.427 7.636 1.00 87.69 174 VAL A N 1
ATOM 1391 C CA . VAL A 1 174 ? 2.348 -8.017 6.699 1.00 87.69 174 VAL A CA 1
ATOM 1392 C C . VAL A 1 174 ? 2.213 -7.377 5.321 1.00 87.69 174 VAL A C 1
ATOM 1394 O O . VAL A 1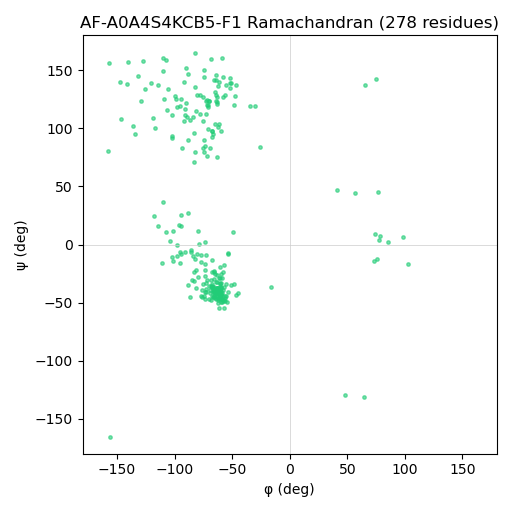 174 ? 1.120 -7.000 4.887 1.00 87.69 174 VAL A O 1
ATOM 1397 N N . LEU A 1 175 ? 3.346 -7.249 4.635 1.00 89.00 175 LEU A N 1
ATOM 1398 C CA . LEU A 1 175 ? 3.416 -6.972 3.207 1.00 89.00 175 LEU A CA 1
ATOM 1399 C C . LEU A 1 175 ? 3.630 -8.297 2.480 1.00 89.00 175 LEU A C 1
ATOM 1401 O O . LEU A 1 175 ? 4.650 -8.948 2.682 1.00 89.00 175 LEU A O 1
ATOM 1405 N N . CYS A 1 176 ? 2.686 -8.675 1.630 1.00 90.56 176 CYS A N 1
ATOM 1406 C CA . CYS A 1 176 ? 2.703 -9.932 0.897 1.00 90.56 176 CYS A CA 1
ATOM 1407 C C . CYS A 1 176 ? 3.049 -9.697 -0.571 1.00 90.56 176 CYS A C 1
ATOM 1409 O O . CYS A 1 176 ? 2.438 -8.842 -1.215 1.00 90.56 176 CYS A O 1
ATOM 1411 N N . ASN A 1 177 ? 3.957 -10.508 -1.107 1.00 92.44 177 ASN A N 1
ATOM 1412 C CA . ASN A 1 177 ? 4.110 -10.749 -2.535 1.00 92.44 177 ASN A CA 1
ATOM 1413 C C . ASN A 1 177 ? 3.255 -11.968 -2.914 1.00 92.44 177 ASN A C 1
ATOM 1415 O O . ASN A 1 177 ? 3.584 -13.114 -2.605 1.00 92.44 177 ASN A O 1
ATOM 1419 N N . GLU A 1 178 ? 2.140 -11.720 -3.594 1.00 90.75 178 GLU A N 1
ATOM 1420 C CA . GLU A 1 178 ? 1.186 -12.751 -4.002 1.00 90.75 178 GLU A CA 1
ATOM 1421 C C . GLU A 1 178 ? 1.702 -13.613 -5.158 1.00 90.75 178 GLU A C 1
ATOM 1423 O O . GLU A 1 178 ? 1.305 -14.774 -5.266 1.00 90.75 178 GLU A O 1
ATOM 1428 N N . SER A 1 179 ? 2.585 -13.072 -6.007 1.00 91.00 179 SER A N 1
ATOM 1429 C CA . SER A 1 179 ? 3.195 -13.827 -7.109 1.00 91.00 179 SER A CA 1
ATOM 1430 C C . SER A 1 179 ? 4.073 -14.962 -6.586 1.00 91.00 179 SER A C 1
ATOM 1432 O O . SER A 1 179 ? 4.057 -16.058 -7.141 1.00 91.00 179 SER A O 1
ATOM 1434 N N . LYS A 1 180 ? 4.847 -14.686 -5.530 1.00 91.75 180 LYS A N 1
ATOM 1435 C CA . LYS A 1 180 ? 5.850 -15.609 -4.976 1.00 91.75 180 LYS A CA 1
ATOM 1436 C C . LYS A 1 180 ? 5.404 -16.334 -3.712 1.00 91.75 180 LYS A C 1
ATOM 1438 O O . LYS A 1 180 ? 6.072 -17.268 -3.288 1.00 91.75 180 LYS A O 1
ATOM 1443 N N . ARG A 1 181 ? 4.278 -15.914 -3.126 1.00 92.62 181 ARG A N 1
ATOM 1444 C CA . ARG A 1 181 ? 3.812 -16.357 -1.803 1.00 92.62 181 ARG A CA 1
ATOM 1445 C C . ARG A 1 181 ? 4.849 -16.098 -0.712 1.00 92.62 181 ARG A C 1
ATOM 1447 O O . ARG A 1 181 ? 5.082 -16.922 0.162 1.00 92.62 181 ARG A O 1
ATOM 1454 N N . GLU A 1 182 ? 5.441 -14.914 -0.753 1.00 93.50 182 GLU A N 1
ATOM 1455 C CA . GLU A 1 182 ? 6.389 -14.429 0.251 1.00 93.50 182 GLU A CA 1
ATOM 1456 C C . GLU A 1 182 ? 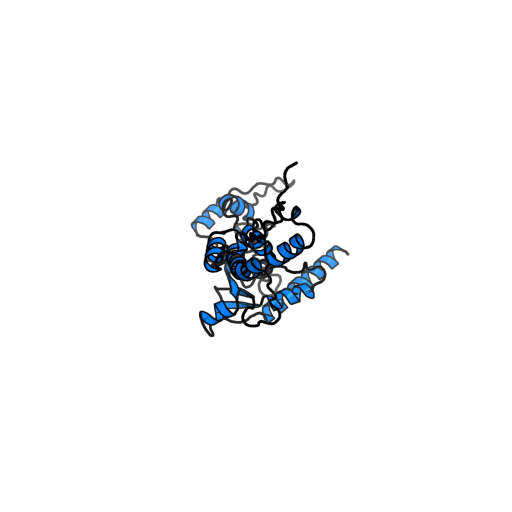5.741 -13.303 1.060 1.00 93.50 182 GLU A C 1
ATOM 1458 O O . GLU A 1 182 ? 4.905 -12.562 0.535 1.00 93.50 182 GLU A O 1
ATOM 1463 N N . TYR A 1 183 ? 6.113 -13.141 2.328 1.00 92.56 183 TYR A N 1
ATOM 1464 C CA . TYR A 1 183 ? 5.661 -12.006 3.128 1.00 92.56 183 TYR A CA 1
ATOM 1465 C C . TYR A 1 183 ? 6.753 -11.446 4.037 1.00 92.56 183 TYR A C 1
ATOM 1467 O O . TYR A 1 183 ? 7.705 -12.131 4.402 1.00 92.56 183 TYR A O 1
ATOM 1475 N N . ILE A 1 184 ? 6.580 -10.178 4.410 1.00 90.69 184 ILE A N 1
ATOM 1476 C CA . ILE A 1 184 ? 7.442 -9.446 5.337 1.00 90.69 184 ILE A CA 1
ATOM 1477 C C . ILE A 1 184 ? 6.583 -8.878 6.464 1.00 90.69 184 ILE A C 1
ATOM 1479 O O . ILE A 1 184 ? 5.551 -8.249 6.211 1.00 90.69 184 ILE A O 1
ATOM 1483 N N . ARG A 1 185 ? 7.024 -9.041 7.712 1.00 89.00 185 ARG A N 1
ATOM 1484 C CA . ARG A 1 185 ? 6.350 -8.478 8.890 1.00 89.00 185 ARG A CA 1
ATOM 1485 C C . ARG A 1 185 ? 6.640 -6.986 9.038 1.00 89.00 185 ARG A C 1
ATOM 1487 O O . ARG A 1 185 ? 7.790 -6.554 9.110 1.00 89.00 185 ARG A O 1
ATOM 1494 N N . ALA A 1 186 ? 5.587 -6.186 9.188 1.00 84.19 186 ALA A N 1
ATOM 1495 C CA . ALA A 1 186 ? 5.699 -4.733 9.311 1.00 84.19 186 ALA A CA 1
ATOM 1496 C C . ALA A 1 186 ? 6.469 -4.280 10.560 1.00 84.19 186 ALA A C 1
ATOM 1498 O O . ALA A 1 186 ? 7.154 -3.258 10.534 1.00 84.19 186 ALA A O 1
ATOM 1499 N N . ALA A 1 187 ? 6.380 -5.046 11.651 1.00 81.31 187 ALA A N 1
ATOM 1500 C CA . ALA A 1 187 ? 7.067 -4.738 12.902 1.00 81.31 187 ALA A CA 1
ATOM 1501 C C . ALA A 1 187 ? 8.598 -4.719 12.743 1.00 81.31 187 ALA A C 1
ATOM 1503 O O . ALA A 1 187 ? 9.256 -3.838 13.298 1.00 81.31 187 ALA A O 1
ATOM 1504 N N . ALA A 1 188 ? 9.150 -5.647 11.955 1.00 84.75 188 ALA A N 1
ATOM 1505 C CA . ALA A 1 188 ? 10.581 -5.717 11.680 1.00 84.75 188 ALA A CA 1
ATOM 1506 C C . ALA A 1 188 ? 11.042 -4.538 10.815 1.00 84.75 188 ALA A C 1
ATOM 1508 O O . ALA A 1 188 ? 12.040 -3.893 11.124 1.00 84.75 188 ALA A O 1
ATOM 1509 N N . LEU A 1 189 ? 10.256 -4.178 9.798 1.00 81.50 189 LEU A N 1
ATOM 1510 C CA . LEU A 1 189 ? 10.508 -3.000 8.967 1.00 81.50 189 LEU A CA 1
ATOM 1511 C C . LEU A 1 189 ? 10.540 -1.712 9.806 1.00 81.50 189 LEU A C 1
ATOM 1513 O O . LEU A 1 189 ? 11.503 -0.949 9.738 1.00 81.50 189 LEU A O 1
ATOM 1517 N N . ALA A 1 190 ? 9.559 -1.522 10.693 1.00 78.00 190 ALA A N 1
ATOM 1518 C CA . ALA A 1 190 ? 9.516 -0.373 11.599 1.00 78.00 190 ALA A CA 1
ATOM 1519 C C . ALA A 1 190 ? 10.747 -0.280 12.525 1.00 78.00 190 ALA A C 1
ATOM 1521 O O . ALA A 1 190 ? 11.143 0.810 12.942 1.00 78.00 190 ALA A O 1
ATOM 1522 N N . GLU A 1 191 ? 11.363 -1.412 12.865 1.00 79.19 191 GLU A N 1
ATOM 1523 C CA . GLU A 1 191 ? 12.597 -1.443 13.648 1.00 79.19 191 GLU A CA 1
ATOM 1524 C C . GLU A 1 191 ? 13.823 -0.985 12.843 1.00 79.19 191 GLU A C 1
ATOM 1526 O O . GLU A 1 191 ? 14.702 -0.317 13.397 1.00 79.19 191 GLU A O 1
ATOM 1531 N N . VAL A 1 192 ? 13.856 -1.255 11.533 1.00 79.25 192 VAL A N 1
ATOM 1532 C CA . VAL A 1 192 ? 14.875 -0.706 10.623 1.00 79.25 192 VAL A CA 1
ATOM 1533 C C . VAL A 1 192 ? 14.805 0.821 10.602 1.00 79.25 192 VAL A C 1
ATOM 1535 O O . VAL A 1 192 ? 15.842 1.478 10.711 1.00 79.25 192 VAL A O 1
ATOM 1538 N N . ASP A 1 193 ? 13.601 1.399 10.531 1.00 75.25 193 ASP A N 1
ATOM 1539 C CA . ASP A 1 193 ? 13.394 2.854 10.611 1.00 75.25 193 ASP A CA 1
ATOM 1540 C C . ASP A 1 193 ? 13.913 3.439 11.914 1.00 75.25 193 ASP A C 1
ATOM 1542 O O . ASP A 1 193 ? 14.715 4.367 11.879 1.00 75.25 193 ASP A O 1
ATOM 1546 N N . ARG A 1 194 ? 13.545 2.853 13.055 1.00 72.75 194 ARG A N 1
ATOM 1547 C CA . ARG A 1 194 ? 13.983 3.341 14.370 1.00 72.75 194 ARG A CA 1
ATOM 1548 C C . ARG A 1 194 ? 15.506 3.404 14.504 1.00 72.75 194 ARG A C 1
ATOM 1550 O O . ARG A 1 194 ? 16.036 4.289 15.169 1.00 72.75 194 ARG A O 1
ATOM 1557 N N . LYS A 1 195 ? 16.207 2.441 13.907 1.00 74.81 195 LYS A N 1
ATOM 1558 C CA . LYS A 1 195 ? 17.670 2.346 13.959 1.00 74.81 195 LYS A CA 1
ATOM 1559 C C . LYS A 1 195 ? 18.375 3.206 12.908 1.00 74.81 195 LYS A C 1
ATOM 1561 O O . LYS A 1 195 ? 19.593 3.332 12.968 1.00 74.81 195 LYS A O 1
ATOM 1566 N N . SER A 1 196 ? 17.646 3.774 11.948 1.00 67.44 196 SER A N 1
ATOM 1567 C CA . SER A 1 196 ? 18.242 4.511 10.836 1.00 67.44 196 SER A CA 1
ATOM 1568 C C . SER A 1 196 ? 18.301 6.014 11.119 1.00 67.44 196 SER A C 1
ATOM 1570 O O . SER A 1 196 ? 17.262 6.625 11.382 1.00 67.44 196 SER A O 1
ATOM 1572 N N . PRO A 1 197 ? 19.485 6.645 11.031 1.00 61.47 197 PRO A N 1
ATOM 1573 C CA . PRO A 1 197 ? 19.622 8.087 11.211 1.00 61.47 197 PRO A CA 1
ATOM 1574 C C . PRO A 1 197 ? 18.748 8.856 10.210 1.00 61.47 197 PRO A C 1
ATOM 1576 O O . PRO A 1 197 ? 18.818 8.617 9.007 1.00 61.47 197 PRO A O 1
ATOM 1579 N N . GLY A 1 198 ? 17.911 9.778 10.696 1.00 55.22 198 GLY A N 1
ATOM 1580 C CA . GLY A 1 198 ? 17.077 10.638 9.844 1.00 55.22 198 GLY A CA 1
ATOM 1581 C C . GLY A 1 198 ? 15.825 9.980 9.249 1.00 55.22 198 GLY A C 1
ATOM 1582 O O . GLY A 1 198 ? 15.104 10.637 8.495 1.00 55.22 198 GLY A O 1
ATOM 1583 N N . ALA A 1 199 ? 15.526 8.720 9.587 1.00 55.59 199 ALA A N 1
ATOM 1584 C CA . ALA A 1 199 ? 14.267 8.101 9.192 1.00 55.59 199 ALA A CA 1
ATOM 1585 C C . ALA A 1 199 ? 13.091 8.824 9.862 1.00 55.59 199 ALA A C 1
ATOM 1587 O O . ALA A 1 199 ? 13.083 9.063 11.071 1.00 55.59 199 ALA A O 1
ATOM 1588 N N . LYS A 1 200 ? 12.074 9.174 9.071 1.00 55.03 200 LYS A N 1
ATOM 1589 C CA . LYS A 1 200 ? 10.793 9.601 9.634 1.00 55.03 200 LYS A CA 1
ATOM 1590 C C . LYS A 1 200 ? 10.143 8.367 10.244 1.00 55.03 200 LYS A C 1
ATOM 1592 O O . LYS A 1 200 ? 9.953 7.378 9.543 1.00 55.03 200 LYS A O 1
ATOM 1597 N N . GLU A 1 201 ? 9.813 8.422 11.531 1.00 52.78 201 GLU A N 1
ATOM 1598 C CA . GLU A 1 201 ? 9.019 7.370 12.162 1.00 52.78 201 GLU A CA 1
ATOM 1599 C C . GLU A 1 201 ? 7.746 7.131 11.336 1.00 52.78 201 GLU A C 1
ATOM 1601 O O . GLU A 1 201 ? 7.062 8.082 10.948 1.00 52.78 201 GLU A O 1
ATOM 1606 N N . ASN A 1 202 ? 7.425 5.858 11.090 1.00 53.09 202 ASN A N 1
ATOM 1607 C CA . ASN A 1 202 ? 6.241 5.403 10.354 1.00 53.09 202 ASN A CA 1
ATOM 1608 C C . ASN A 1 202 ? 6.308 5.554 8.827 1.00 53.09 202 ASN A C 1
ATOM 1610 O O . ASN A 1 202 ? 5.314 5.940 8.198 1.00 53.09 202 ASN A O 1
ATOM 1614 N N . SER A 1 203 ? 7.426 5.179 8.196 1.00 58.94 203 SER A N 1
ATOM 1615 C CA . SER A 1 203 ? 7.392 4.887 6.762 1.00 58.94 203 SER A CA 1
ATOM 1616 C C . SER A 1 203 ? 6.425 3.719 6.552 1.00 58.94 203 SER A C 1
ATOM 1618 O O . SER A 1 203 ? 6.715 2.589 6.925 1.00 58.94 203 SER A O 1
ATOM 1620 N N . GLY A 1 204 ? 5.209 3.974 6.067 1.00 65.81 204 GLY A N 1
ATOM 1621 C CA . GLY A 1 204 ? 4.218 2.906 5.928 1.00 65.81 204 GLY A CA 1
ATOM 1622 C C . GLY A 1 204 ? 4.700 1.776 5.012 1.00 65.81 204 GLY A C 1
ATOM 1623 O O . GLY A 1 204 ? 5.579 1.986 4.180 1.00 65.81 204 GLY A O 1
ATOM 1624 N N . LEU A 1 205 ? 4.094 0.586 5.113 1.00 72.69 205 LEU A N 1
ATOM 1625 C CA . LEU A 1 205 ? 4.450 -0.594 4.301 1.00 72.69 205 LEU A CA 1
ATOM 1626 C C . LEU A 1 205 ? 4.565 -0.302 2.793 1.00 72.69 205 LEU A C 1
ATOM 1628 O O . LEU A 1 205 ? 5.437 -0.847 2.123 1.00 72.69 205 LEU A O 1
ATOM 1632 N N . ALA A 1 206 ? 3.743 0.613 2.272 1.00 67.75 206 ALA A N 1
ATOM 1633 C CA . ALA A 1 206 ? 3.801 1.060 0.881 1.00 67.75 206 ALA A CA 1
ATOM 1634 C C . ALA A 1 206 ? 5.146 1.710 0.490 1.00 67.75 206 ALA A C 1
ATOM 1636 O O . ALA A 1 206 ? 5.599 1.538 -0.637 1.00 67.75 206 ALA A O 1
ATOM 1637 N N . LEU A 1 207 ? 5.813 2.423 1.405 1.00 68.50 207 LEU A N 1
ATOM 1638 C CA . LEU A 1 207 ? 7.148 2.981 1.160 1.00 68.50 207 LEU A CA 1
ATOM 1639 C C . LEU A 1 207 ? 8.217 1.886 1.123 1.00 68.50 207 LEU A C 1
ATOM 1641 O O . LEU A 1 207 ? 9.187 2.007 0.380 1.00 68.50 207 LEU A O 1
ATOM 1645 N N . TYR A 1 208 ? 8.036 0.795 1.870 1.00 75.62 208 TYR A N 1
ATOM 1646 C CA . TYR A 1 208 ? 8.958 -0.336 1.804 1.00 75.62 208 TYR A CA 1
ATOM 1647 C C . TYR A 1 208 ? 8.860 -1.081 0.483 1.00 75.62 208 TYR A C 1
ATOM 1649 O O . TYR A 1 208 ? 9.909 -1.401 -0.068 1.00 75.62 208 TYR A O 1
ATOM 1657 N N . VAL A 1 209 ? 7.649 -1.260 -0.070 1.00 80.62 209 VAL A N 1
ATOM 1658 C CA . VAL A 1 209 ? 7.444 -1.849 -1.410 1.00 80.62 209 VAL A CA 1
ATOM 1659 C C . VAL A 1 209 ? 8.387 -1.215 -2.430 1.00 80.62 209 VAL A C 1
ATOM 1661 O O . VAL A 1 209 ? 9.029 -1.934 -3.189 1.00 80.62 209 VAL A O 1
ATOM 1664 N N . MET A 1 210 ? 8.549 0.112 -2.394 1.00 74.62 210 MET A N 1
ATOM 1665 C CA . MET A 1 210 ? 9.397 0.866 -3.325 1.00 74.62 210 MET A CA 1
ATOM 1666 C C . MET A 1 210 ? 10.870 0.432 -3.339 1.00 74.62 210 MET A C 1
ATOM 1668 O O . MET A 1 210 ? 11.537 0.643 -4.346 1.00 74.62 210 MET A O 1
ATOM 1672 N N . ASN A 1 211 ? 11.375 -0.182 -2.266 1.00 77.00 211 ASN A N 1
ATOM 1673 C CA . ASN A 1 211 ? 12.745 -0.699 -2.201 1.00 77.00 211 ASN A CA 1
ATOM 1674 C C . ASN A 1 211 ? 12.886 -2.073 -2.878 1.00 77.00 211 ASN A C 1
ATOM 1676 O O . ASN A 1 211 ? 13.979 -2.431 -3.299 1.00 77.00 211 ASN A O 1
ATOM 1680 N N . PHE A 1 212 ? 11.789 -2.823 -3.026 1.00 80.12 212 PHE A N 1
ATOM 1681 C CA . PHE A 1 212 ? 11.785 -4.182 -3.587 1.00 80.12 212 PHE A CA 1
ATOM 1682 C C . PHE A 1 212 ? 11.322 -4.253 -5.046 1.00 80.12 212 PHE A C 1
ATOM 1684 O O . PHE A 1 212 ? 11.528 -5.271 -5.704 1.00 80.12 212 PHE A O 1
ATOM 1691 N N . ILE A 1 213 ? 10.706 -3.186 -5.558 1.00 81.62 213 ILE A N 1
ATOM 1692 C CA . ILE A 1 213 ? 10.236 -3.069 -6.946 1.00 81.62 213 ILE A CA 1
ATOM 1693 C C . ILE A 1 213 ? 11.035 -2.136 -7.890 1.00 81.62 213 ILE A C 1
ATOM 1695 O O . ILE A 1 213 ? 10.495 -1.856 -8.969 1.00 81.62 213 ILE A O 1
ATOM 1699 N N . PRO A 1 214 ? 12.244 -1.605 -7.569 1.00 77.69 214 PRO A N 1
ATOM 1700 C CA . PRO A 1 214 ? 13.012 -0.813 -8.530 1.00 77.69 214 PRO A CA 1
ATOM 1701 C C . PRO A 1 214 ? 13.178 -1.519 -9.875 1.00 77.69 214 PRO A C 1
ATOM 1703 O O . PRO A 1 214 ? 13.435 -2.716 -9.936 1.00 77.69 214 PRO A O 1
ATOM 1706 N N . TRP A 1 215 ? 13.050 -0.761 -10.956 1.00 74.00 215 TRP A N 1
ATOM 1707 C CA . TRP A 1 215 ? 13.321 -1.212 -12.310 1.00 74.00 215 TRP A CA 1
ATOM 1708 C C . TRP A 1 215 ? 14.102 -0.136 -13.052 1.00 74.00 215 TRP A C 1
ATOM 1710 O O . TRP A 1 215 ? 13.551 0.883 -13.479 1.00 74.00 215 TRP A O 1
ATOM 1720 N N . LYS A 1 216 ? 15.409 -0.355 -13.176 1.00 68.62 216 LYS A N 1
ATOM 1721 C CA . LYS A 1 216 ? 16.344 0.527 -13.874 1.00 68.62 216 LYS A CA 1
ATOM 1722 C C . LYS A 1 216 ? 16.953 -0.233 -15.061 1.00 68.62 216 LYS A C 1
ATOM 1724 O O . LYS A 1 216 ? 17.857 -1.033 -14.863 1.00 68.62 216 LYS A O 1
ATOM 1729 N N . PRO A 1 217 ? 16.471 -0.016 -16.290 1.00 52.47 217 PRO A N 1
ATOM 1730 C CA . PRO A 1 217 ? 16.942 -0.768 -17.453 1.00 52.47 217 PRO A CA 1
ATOM 1731 C C . PRO A 1 217 ? 18.254 -0.230 -18.065 1.00 52.47 217 PRO A C 1
ATOM 1733 O O . PRO A 1 217 ? 18.870 -0.940 -18.849 1.00 52.47 217 PRO A O 1
ATOM 1736 N N . ASP A 1 218 ? 18.716 0.969 -17.683 1.00 50.50 218 ASP A N 1
ATOM 1737 C CA . ASP A 1 218 ? 19.799 1.681 -18.392 1.00 50.50 218 ASP A CA 1
ATOM 1738 C C . ASP A 1 218 ? 21.207 1.528 -17.785 1.00 50.50 218 ASP A C 1
ATOM 1740 O O . ASP A 1 218 ? 22.163 2.110 -18.300 1.00 50.50 218 ASP A O 1
ATOM 1744 N N . TYR A 1 219 ? 21.377 0.795 -16.682 1.00 47.53 219 TYR A N 1
ATOM 1745 C CA . TYR A 1 219 ? 22.705 0.609 -16.092 1.00 47.53 219 TYR A CA 1
ATOM 1746 C C . TYR A 1 219 ? 23.322 -0.702 -16.585 1.00 47.53 219 TYR A C 1
ATOM 1748 O O . TYR A 1 219 ? 22.777 -1.780 -16.358 1.00 47.53 219 TYR A O 1
ATOM 1756 N N . GLN A 1 220 ? 24.464 -0.613 -17.272 1.00 42.38 220 GLN A N 1
ATOM 1757 C CA . GLN A 1 220 ? 25.229 -1.804 -17.635 1.00 42.38 220 GLN A CA 1
ATOM 1758 C C . GLN A 1 220 ? 25.699 -2.521 -16.358 1.00 42.38 220 GLN A C 1
ATOM 1760 O O . GLN A 1 220 ? 26.172 -1.851 -15.435 1.00 42.38 220 GLN A O 1
ATOM 1765 N N . PRO A 1 221 ? 25.597 -3.860 -16.291 1.00 38.94 221 PRO A N 1
ATOM 1766 C CA . PRO A 1 221 ? 25.960 -4.615 -15.103 1.00 38.94 221 PRO A CA 1
ATOM 1767 C C . PRO A 1 221 ? 27.480 -4.600 -14.944 1.00 38.94 221 PRO A C 1
ATOM 1769 O O . PRO A 1 221 ? 28.202 -5.368 -15.581 1.00 38.94 221 PRO A O 1
ATOM 1772 N N . VAL A 1 222 ? 27.984 -3.725 -14.077 1.00 38.28 222 VAL A N 1
ATOM 1773 C CA . VAL A 1 222 ? 29.384 -3.759 -13.650 1.00 38.28 222 VAL A CA 1
ATOM 1774 C C . VAL A 1 222 ? 29.490 -4.780 -12.522 1.00 38.28 222 VAL A C 1
ATOM 1776 O O . VAL A 1 222 ? 29.682 -4.431 -11.369 1.00 38.28 222 VAL A O 1
ATOM 1779 N N . THR A 1 223 ? 29.354 -6.056 -12.884 1.00 40.75 223 THR A N 1
ATOM 1780 C CA . THR A 1 223 ? 29.588 -7.239 -12.037 1.00 40.75 223 THR A CA 1
ATOM 1781 C C . THR A 1 223 ? 28.649 -7.430 -10.832 1.00 40.75 223 THR A C 1
ATOM 1783 O O . THR A 1 223 ? 28.367 -6.513 -10.075 1.00 40.75 223 THR A O 1
ATOM 1786 N N . PHE A 1 224 ? 28.232 -8.688 -10.647 1.00 35.25 224 PHE A N 1
ATOM 1787 C CA . PHE A 1 224 ? 27.231 -9.198 -9.699 1.00 35.25 224 PHE A CA 1
ATOM 1788 C C . PHE A 1 224 ? 25.767 -8.912 -10.071 1.00 35.25 224 PHE A C 1
ATOM 1790 O O . PHE A 1 224 ? 25.440 -7.915 -10.703 1.00 35.25 224 PHE A O 1
ATOM 1797 N N . GLU A 1 225 ? 24.930 -9.907 -9.782 1.00 43.75 225 GLU A N 1
ATOM 1798 C CA . GLU A 1 225 ? 23.506 -10.054 -10.107 1.00 43.75 225 GLU A CA 1
ATOM 1799 C C . GLU A 1 225 ? 22.748 -8.721 -10.193 1.00 43.75 225 GLU A C 1
ATOM 1801 O O . GLU A 1 225 ? 22.693 -7.994 -9.212 1.00 43.75 225 GLU A O 1
ATOM 1806 N N . ASP A 1 226 ? 22.184 -8.435 -11.374 1.00 47.25 226 ASP A N 1
ATOM 1807 C CA . ASP A 1 226 ? 21.482 -7.211 -11.805 1.00 47.25 226 ASP A CA 1
ATOM 1808 C C . ASP A 1 226 ? 20.835 -6.384 -10.658 1.00 47.25 226 ASP A C 1
ATOM 1810 O O . ASP A 1 226 ? 19.627 -6.491 -10.414 1.00 47.25 226 ASP A O 1
ATOM 1814 N N . PRO A 1 227 ? 21.598 -5.508 -9.963 1.00 49.28 227 PRO A N 1
ATOM 1815 C CA . PRO A 1 227 ? 21.148 -4.802 -8.752 1.00 49.28 227 PRO A CA 1
ATOM 1816 C C . PRO A 1 227 ? 20.143 -3.683 -9.072 1.00 49.28 227 PRO A C 1
ATOM 1818 O O . PRO A 1 227 ? 19.682 -2.932 -8.210 1.00 49.28 227 PRO A O 1
ATOM 1821 N N . HIS A 1 228 ? 19.808 -3.548 -10.351 1.00 60.22 228 HIS A N 1
ATOM 1822 C CA . HIS A 1 228 ? 18.945 -2.532 -10.919 1.00 60.22 228 HIS A CA 1
ATOM 1823 C C . HIS A 1 228 ? 17.496 -3.011 -11.063 1.00 60.22 228 HIS A C 1
ATOM 1825 O O . HIS A 1 228 ? 16.608 -2.204 -11.364 1.00 60.22 228 HIS A O 1
ATOM 1831 N N . ARG A 1 229 ? 17.244 -4.298 -10.792 1.00 73.31 229 ARG A N 1
ATOM 1832 C CA . ARG A 1 229 ? 15.920 -4.918 -10.773 1.00 73.31 229 ARG A CA 1
ATOM 1833 C C . ARG A 1 229 ? 15.649 -5.461 -9.379 1.00 73.31 229 ARG A C 1
ATOM 1835 O O . ARG A 1 229 ? 16.230 -6.451 -8.952 1.00 73.31 229 ARG A O 1
ATOM 1842 N N . GLY A 1 230 ? 14.747 -4.798 -8.667 1.00 78.00 230 GLY A N 1
ATOM 1843 C CA . GLY A 1 230 ? 14.286 -5.258 -7.370 1.00 78.00 230 GLY A CA 1
ATOM 1844 C C . GLY A 1 230 ? 13.691 -6.666 -7.478 1.00 78.00 230 GLY A C 1
ATOM 1845 O O . GLY A 1 230 ? 13.035 -6.979 -8.480 1.00 78.00 230 GLY A O 1
ATOM 1846 N N . PRO A 1 231 ? 13.877 -7.517 -6.456 1.00 84.81 231 PRO A N 1
ATOM 1847 C CA . PRO A 1 231 ? 13.488 -8.923 -6.512 1.00 84.81 231 PRO A CA 1
ATOM 1848 C C . PRO A 1 231 ? 11.987 -9.120 -6.733 1.00 84.81 231 PRO A C 1
ATOM 1850 O O . PRO A 1 231 ? 11.580 -10.203 -7.149 1.00 84.81 231 PRO A O 1
ATOM 1853 N N . TRP A 1 232 ? 11.164 -8.106 -6.465 1.00 89.88 232 TRP A N 1
ATOM 1854 C CA . TRP A 1 232 ? 9.713 -8.153 -6.606 1.00 89.88 232 TRP A CA 1
ATOM 1855 C C . TRP A 1 232 ? 9.174 -7.218 -7.703 1.00 89.88 232 TRP A C 1
ATOM 1857 O O . TRP A 1 232 ? 7.982 -6.910 -7.749 1.00 89.88 232 TRP A O 1
ATOM 1867 N N . ALA A 1 233 ? 10.028 -6.722 -8.600 1.00 88.19 233 ALA A N 1
ATOM 1868 C CA . ALA A 1 233 ? 9.590 -5.844 -9.678 1.00 88.19 233 ALA A CA 1
ATOM 1869 C C . ALA A 1 233 ? 8.624 -6.559 -10.646 1.00 88.19 233 ALA A C 1
ATOM 1871 O O . ALA A 1 233 ? 8.949 -7.578 -11.251 1.00 88.19 233 ALA A O 1
ATOM 1872 N N . GLY A 1 234 ? 7.430 -5.989 -10.828 1.00 88.19 234 GLY A N 1
ATOM 1873 C CA . GLY A 1 234 ? 6.362 -6.543 -11.665 1.00 88.19 234 GLY A CA 1
ATOM 1874 C C . GLY A 1 234 ? 5.460 -7.569 -10.969 1.00 88.19 234 GLY A C 1
ATOM 1875 O 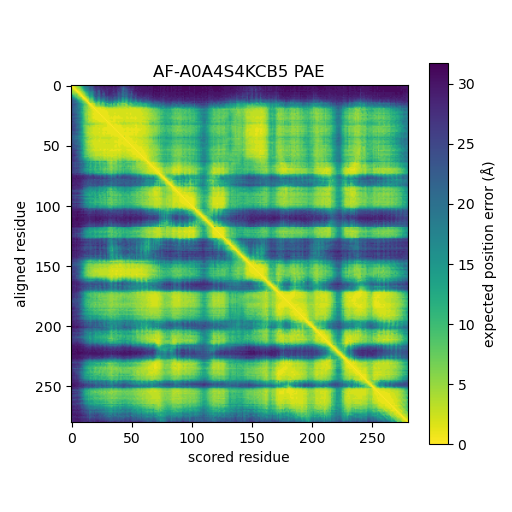O . GLY A 1 234 ? 4.545 -8.099 -11.617 1.00 88.19 234 GLY A O 1
ATOM 1876 N N . ASP A 1 235 ? 5.686 -7.832 -9.679 1.00 91.69 235 ASP A N 1
ATOM 1877 C CA . ASP A 1 235 ? 4.876 -8.746 -8.877 1.00 91.69 235 ASP A CA 1
ATOM 1878 C C . ASP A 1 235 ? 3.604 -8.102 -8.332 1.00 91.69 235 ASP A C 1
ATOM 1880 O O . ASP A 1 235 ? 3.428 -6.880 -8.359 1.00 91.69 235 ASP A O 1
ATOM 1884 N N . ARG A 1 236 ? 2.686 -8.964 -7.880 1.00 91.19 236 ARG A N 1
ATOM 1885 C CA . ARG A 1 236 ? 1.437 -8.571 -7.231 1.00 91.19 236 ARG A CA 1
ATOM 1886 C C . ARG A 1 236 ? 1.617 -8.503 -5.728 1.00 91.19 236 ARG A C 1
ATOM 1888 O O . ARG A 1 236 ? 2.245 -9.382 -5.141 1.00 91.19 236 ARG A O 1
ATOM 1895 N N . PHE A 1 237 ? 1.021 -7.490 -5.112 1.00 88.94 237 PHE A N 1
ATOM 1896 C CA . PHE A 1 237 ? 1.187 -7.241 -3.687 1.00 88.94 237 PHE A CA 1
ATOM 1897 C C . PHE A 1 237 ? -0.136 -7.112 -2.954 1.00 88.94 237 PHE A C 1
ATOM 1899 O O . PHE A 1 237 ? -1.151 -6.748 -3.541 1.00 88.94 237 PHE A O 1
ATOM 1906 N N . ARG A 1 238 ? -0.099 -7.331 -1.641 1.00 86.81 238 ARG A N 1
ATOM 1907 C CA . ARG A 1 238 ? -1.209 -7.070 -0.721 1.00 86.81 238 ARG A CA 1
ATOM 1908 C C . ARG A 1 238 ? -0.657 -6.646 0.640 1.00 86.81 238 ARG A C 1
ATOM 1910 O O . ARG A 1 238 ? 0.317 -7.227 1.105 1.00 86.81 238 ARG A O 1
ATOM 1917 N N . ILE A 1 239 ? -1.282 -5.665 1.289 1.00 84.25 239 ILE A N 1
ATOM 1918 C CA . ILE A 1 239 ? -1.083 -5.409 2.725 1.00 84.25 239 ILE A CA 1
ATOM 1919 C C . ILE A 1 239 ? -2.248 -6.039 3.475 1.00 84.25 239 ILE A C 1
ATOM 1921 O O . ILE A 1 239 ? -3.406 -5.796 3.144 1.00 84.25 239 ILE A O 1
ATOM 1925 N N . THR A 1 240 ? -1.945 -6.850 4.478 1.00 83.75 240 THR A N 1
ATOM 1926 C CA . THR A 1 240 ? -2.944 -7.596 5.251 1.00 83.75 240 THR A CA 1
ATOM 1927 C C . THR A 1 240 ? -2.370 -7.936 6.629 1.00 83.75 240 THR A C 1
ATOM 1929 O O . THR A 1 240 ? -1.378 -7.330 7.039 1.00 83.75 240 THR A O 1
ATOM 1932 N N . THR A 1 241 ? -2.994 -8.841 7.376 1.00 83.25 241 THR A N 1
ATOM 1933 C CA . THR A 1 241 ? -2.497 -9.317 8.672 1.00 83.25 241 THR A CA 1
ATOM 1934 C C . THR A 1 241 ? -2.033 -10.766 8.577 1.00 83.25 241 THR A C 1
ATOM 1936 O O . THR A 1 241 ? -2.394 -11.490 7.650 1.00 83.25 241 THR A O 1
ATOM 1939 N N . LEU A 1 242 ? -1.213 -11.188 9.538 1.00 84.31 242 LEU A N 1
ATOM 1940 C CA . LEU A 1 242 ? -0.735 -12.565 9.618 1.00 84.31 242 LEU A CA 1
ATOM 1941 C C . LEU A 1 242 ? -1.902 -13.559 9.767 1.00 84.31 242 LEU A C 1
ATOM 1943 O O . LEU A 1 242 ? -1.911 -14.580 9.086 1.00 84.31 242 LEU A O 1
ATOM 1947 N N . ASP A 1 243 ? -2.920 -13.213 10.564 1.00 81.38 243 ASP A N 1
ATOM 1948 C CA . ASP A 1 243 ? -4.160 -13.996 10.698 1.00 81.38 243 ASP A CA 1
ATOM 1949 C C . ASP A 1 243 ? -4.872 -14.220 9.357 1.00 81.38 243 ASP A C 1
ATOM 1951 O O . ASP A 1 243 ? -5.287 -15.338 9.045 1.00 81.38 243 ASP A O 1
ATOM 1955 N N . ASP A 1 244 ? -4.975 -13.162 8.543 1.00 80.56 244 ASP A N 1
ATOM 1956 C CA . ASP A 1 244 ? -5.661 -13.204 7.252 1.00 80.56 244 ASP A CA 1
ATOM 1957 C C . ASP A 1 244 ? -4.949 -14.181 6.292 1.00 80.56 244 ASP A C 1
ATOM 1959 O O . ASP A 1 244 ? -5.613 -14.886 5.537 1.00 80.56 244 ASP A O 1
ATOM 1963 N N . ILE A 1 245 ? -3.609 -14.266 6.310 1.00 83.81 245 ILE A N 1
ATOM 1964 C CA . ILE A 1 245 ? -2.865 -15.193 5.433 1.00 83.81 245 ILE A CA 1
ATOM 1965 C C . ILE A 1 245 ? -2.743 -16.609 6.001 1.00 83.81 245 ILE A C 1
ATOM 1967 O O . ILE A 1 245 ? -2.726 -17.563 5.220 1.00 83.81 245 ILE A O 1
ATOM 1971 N N . ALA A 1 246 ? -2.705 -16.759 7.328 1.00 74.38 246 ALA A N 1
ATOM 1972 C CA . ALA A 1 246 ? -2.680 -18.059 7.992 1.00 74.38 246 ALA A CA 1
ATOM 1973 C C . ALA A 1 246 ? -3.986 -18.833 7.753 1.00 74.38 246 ALA A C 1
ATOM 1975 O O . ALA A 1 246 ? -3.948 -20.024 7.460 1.00 74.38 246 ALA A O 1
ATOM 1976 N N . GLY A 1 247 ? -5.132 -18.143 7.791 1.00 66.19 247 GLY A N 1
ATOM 1977 C CA . GLY A 1 247 ? -6.443 -18.755 7.555 1.00 66.19 247 GLY A CA 1
ATOM 1978 C C . GLY A 1 247 ? -6.734 -19.121 6.095 1.00 66.19 247 GLY A C 1
ATOM 1979 O O . GLY A 1 247 ? -7.653 -19.895 5.837 1.00 66.19 247 GLY A O 1
ATOM 1980 N N . LEU A 1 248 ? -5.983 -18.574 5.132 1.00 63.31 248 LEU A N 1
ATOM 1981 C CA . LEU A 1 248 ? -6.246 -18.803 3.710 1.00 63.31 248 LEU A CA 1
ATOM 1982 C C . LEU A 1 248 ? -5.574 -20.073 3.187 1.00 63.31 248 LEU A C 1
ATOM 1984 O O . LEU A 1 248 ? -6.209 -20.817 2.444 1.00 63.31 248 LEU A O 1
ATOM 1988 N N . GLU A 1 249 ? -4.305 -20.313 3.527 1.00 65.12 249 GLU A N 1
ATOM 1989 C CA . GLU A 1 249 ? -3.520 -21.431 2.985 1.00 65.12 249 GLU A CA 1
ATOM 1990 C C . GLU A 1 249 ? -2.342 -21.783 3.918 1.00 65.12 249 GLU A C 1
ATOM 1992 O O . GLU A 1 249 ? -1.202 -21.374 3.664 1.00 65.12 249 GLU A O 1
ATOM 1997 N N . GLU A 1 250 ? -2.604 -22.541 4.992 1.00 57.50 250 GLU A N 1
ATOM 1998 C CA . GLU A 1 250 ? -1.557 -23.050 5.896 1.00 57.50 250 GLU A CA 1
ATOM 1999 C C . GLU A 1 250 ? -0.403 -23.687 5.087 1.00 57.50 250 GLU A C 1
ATOM 2001 O O . GLU A 1 250 ? -0.617 -24.541 4.225 1.00 57.50 250 GLU A O 1
ATOM 2006 N N . ASN A 1 251 ? 0.834 -23.254 5.365 1.00 62.56 251 ASN A N 1
ATOM 2007 C CA . ASN A 1 251 ? 2.103 -23.719 4.773 1.00 62.56 251 ASN A CA 1
ATOM 2008 C C . ASN A 1 251 ? 2.449 -23.297 3.332 1.00 62.56 251 ASN A C 1
ATOM 2010 O O . ASN A 1 251 ? 3.440 -23.790 2.794 1.00 62.56 251 ASN A O 1
ATOM 2014 N N . LYS A 1 252 ? 1.713 -22.378 2.691 1.00 84.44 252 LYS A N 1
ATOM 2015 C CA . LYS A 1 252 ? 2.112 -21.868 1.355 1.00 84.44 252 LYS A CA 1
ATOM 2016 C C . LYS A 1 252 ? 2.917 -20.572 1.371 1.00 84.44 252 LYS A C 1
ATOM 2018 O O . LYS A 1 252 ? 3.499 -20.223 0.348 1.00 84.44 252 LYS A O 1
ATOM 2023 N N . TRP A 1 253 ? 2.922 -19.856 2.489 1.00 91.62 253 TRP A N 1
ATOM 2024 C CA . TRP A 1 253 ? 3.560 -18.550 2.599 1.00 91.62 253 TRP A CA 1
ATOM 2025 C C . TRP A 1 253 ? 4.945 -18.656 3.239 1.00 91.62 253 TRP A C 1
ATOM 2027 O O . TRP A 1 253 ? 5.078 -19.180 4.343 1.00 91.62 253 TRP A O 1
ATOM 2037 N N . LYS A 1 254 ? 5.969 -18.132 2.560 1.00 92.75 254 LYS A N 1
ATOM 2038 C CA . LYS A 1 254 ? 7.334 -18.019 3.082 1.00 92.75 254 LYS A CA 1
ATOM 2039 C C . LYS A 1 254 ? 7.506 -16.681 3.804 1.00 92.75 254 LYS A C 1
ATOM 2041 O O . LYS A 1 254 ? 7.341 -15.624 3.194 1.00 92.75 254 LYS A O 1
ATOM 2046 N N . ASP A 1 255 ? 7.874 -16.731 5.079 1.00 92.44 255 ASP A N 1
ATOM 2047 C CA . ASP A 1 255 ? 8.370 -15.557 5.801 1.00 92.44 255 ASP A CA 1
ATOM 2048 C C . ASP A 1 255 ? 9.765 -15.211 5.274 1.00 92.44 255 ASP A C 1
ATOM 2050 O O . ASP A 1 255 ? 10.656 -16.057 5.336 1.00 92.44 255 ASP A O 1
ATOM 2054 N N . ILE A 1 256 ? 9.94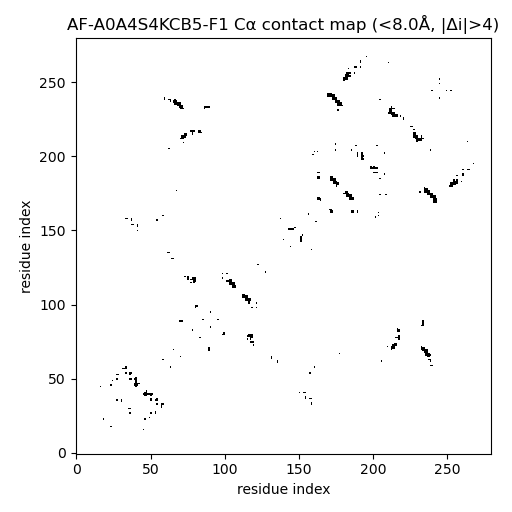3 -14.007 4.728 1.00 94.00 256 ILE A N 1
ATOM 2055 C CA . ILE A 1 256 ? 11.251 -13.509 4.267 1.00 94.00 256 ILE A CA 1
ATOM 2056 C C . ILE A 1 256 ? 11.691 -12.253 5.029 1.00 94.00 256 ILE A C 1
ATOM 2058 O O . ILE A 1 256 ? 12.391 -11.384 4.502 1.00 94.00 256 ILE A O 1
ATOM 2062 N N . THR A 1 257 ? 11.171 -12.082 6.248 1.00 91.38 257 THR A N 1
ATOM 2063 C CA . THR A 1 257 ? 11.353 -10.853 7.021 1.00 91.38 257 THR A CA 1
ATOM 2064 C C . THR A 1 257 ? 12.827 -10.538 7.268 1.00 91.38 257 THR A C 1
ATOM 2066 O O . THR A 1 257 ? 13.218 -9.379 7.123 1.00 91.38 257 THR A O 1
ATOM 2069 N N . ASP A 1 258 ? 13.641 -11.541 7.593 1.00 91.88 258 ASP A N 1
ATOM 2070 C CA . ASP A 1 258 ? 15.056 -11.340 7.906 1.00 91.88 258 ASP A CA 1
ATOM 2071 C C . ASP A 1 258 ? 15.853 -10.961 6.650 1.00 91.88 258 ASP A C 1
ATOM 2073 O O . ASP A 1 258 ? 16.551 -9.944 6.656 1.00 91.88 258 ASP A O 1
ATOM 2077 N N . GLU A 1 259 ? 15.660 -11.675 5.533 1.00 91.19 259 GLU A N 1
ATOM 2078 C CA . GLU A 1 259 ? 16.322 -11.362 4.258 1.00 91.19 259 GLU A CA 1
ATOM 2079 C C . GLU A 1 259 ? 15.957 -9.950 3.758 1.00 91.19 259 GLU A C 1
ATOM 2081 O O . GLU A 1 259 ? 16.793 -9.198 3.241 1.00 91.19 259 GLU A O 1
ATOM 2086 N N . ALA A 1 260 ? 14.69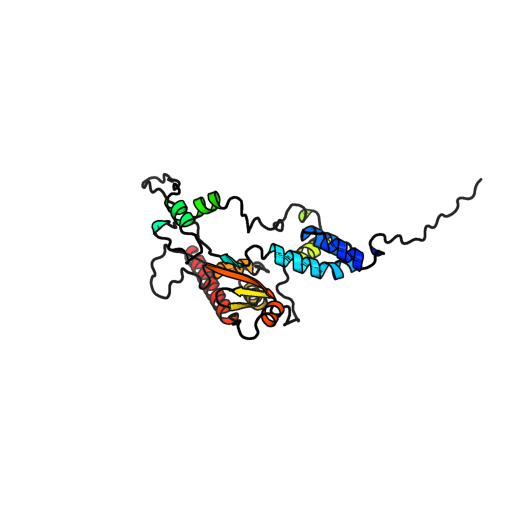5 -9.553 3.937 1.00 88.25 260 ALA A N 1
ATOM 2087 C CA . ALA A 1 260 ? 14.216 -8.226 3.576 1.00 88.25 260 ALA A CA 1
ATOM 2088 C C . ALA A 1 260 ? 14.835 -7.120 4.446 1.00 88.25 260 ALA A C 1
ATOM 2090 O O . ALA A 1 260 ? 15.189 -6.053 3.937 1.00 88.25 260 ALA A O 1
ATOM 2091 N N . VAL A 1 261 ? 14.976 -7.359 5.752 1.00 87.88 261 VAL A N 1
ATOM 2092 C CA . VAL A 1 261 ? 15.617 -6.424 6.686 1.00 87.88 261 VAL A CA 1
ATOM 2093 C C . VAL A 1 261 ? 17.095 -6.238 6.348 1.00 87.88 261 VAL A C 1
ATOM 2095 O O . VAL A 1 261 ? 17.565 -5.099 6.298 1.00 87.88 261 VAL A O 1
ATOM 2098 N N . GLU A 1 262 ? 17.817 -7.321 6.060 1.00 87.38 262 GLU A N 1
ATOM 2099 C CA . GLU A 1 262 ? 19.218 -7.259 5.626 1.00 87.38 262 GLU A CA 1
ATOM 2100 C C . GLU A 1 262 ? 19.375 -6.452 4.335 1.00 87.38 262 GLU A C 1
ATOM 2102 O O . GLU A 1 262 ? 20.207 -5.542 4.268 1.00 87.38 262 GLU A O 1
ATOM 2107 N N . THR A 1 263 ? 18.508 -6.704 3.349 1.00 84.38 263 THR A N 1
ATOM 2108 C CA . THR A 1 263 ? 18.475 -5.952 2.085 1.00 84.38 263 THR A CA 1
ATOM 2109 C C . THR A 1 263 ? 18.309 -4.449 2.334 1.00 84.38 263 THR A C 1
ATOM 2111 O O . THR A 1 263 ? 19.037 -3.630 1.771 1.00 84.38 263 THR A O 1
ATOM 2114 N N . LEU A 1 264 ? 17.386 -4.060 3.219 1.00 81.06 264 LEU A N 1
ATOM 2115 C CA . LEU A 1 264 ? 17.141 -2.651 3.542 1.00 81.06 264 LEU A CA 1
ATOM 2116 C C . LEU A 1 264 ? 18.316 -1.990 4.265 1.00 81.06 264 LEU A C 1
ATOM 2118 O O . LEU A 1 264 ? 18.595 -0.816 4.013 1.00 81.06 264 LEU A O 1
ATOM 2122 N N . TYR A 1 265 ? 19.007 -2.711 5.150 1.00 82.75 265 TYR A N 1
ATOM 2123 C CA . TYR A 1 265 ? 20.225 -2.197 5.773 1.00 82.75 265 TYR A CA 1
ATOM 2124 C C . TYR A 1 265 ? 21.341 -1.976 4.751 1.00 82.75 265 TYR A C 1
ATOM 2126 O O . TYR A 1 265 ? 22.019 -0.951 4.835 1.00 82.75 265 TYR A O 1
ATOM 2134 N N . GLY A 1 266 ? 21.498 -2.885 3.782 1.00 79.19 266 GLY A N 1
ATOM 2135 C CA . GLY A 1 266 ? 22.430 -2.723 2.663 1.00 79.19 266 GLY A CA 1
ATOM 2136 C C . GLY A 1 266 ? 22.150 -1.445 1.872 1.00 79.19 266 GLY A C 1
ATOM 2137 O O . GLY A 1 266 ? 23.001 -0.562 1.814 1.00 79.19 266 GLY A O 1
ATOM 2138 N N . ILE A 1 267 ? 20.910 -1.276 1.396 1.00 75.38 267 ILE A N 1
ATOM 2139 C CA . ILE A 1 267 ? 20.488 -0.086 0.632 1.00 75.38 267 ILE A CA 1
ATOM 2140 C C . ILE A 1 267 ? 20.768 1.212 1.406 1.00 75.38 267 ILE A C 1
ATOM 2142 O O . ILE A 1 267 ? 21.262 2.189 0.843 1.00 75.38 267 ILE A O 1
ATOM 2146 N N . ARG A 1 268 ? 20.452 1.250 2.708 1.00 74.81 268 ARG A N 1
ATOM 2147 C CA . ARG A 1 268 ? 20.658 2.452 3.536 1.00 74.81 268 ARG A CA 1
ATOM 2148 C C . ARG A 1 268 ? 22.132 2.772 3.747 1.00 74.81 268 ARG A C 1
ATOM 2150 O O . ARG A 1 268 ? 22.476 3.951 3.778 1.00 74.81 268 ARG A O 1
ATOM 2157 N N . ARG A 1 269 ? 22.985 1.755 3.888 1.00 75.25 269 ARG A N 1
ATOM 2158 C CA . ARG A 1 269 ? 24.437 1.937 4.000 1.00 75.25 269 ARG A CA 1
ATOM 2159 C C . ARG A 1 269 ? 24.993 2.575 2.729 1.00 75.25 269 ARG A C 1
ATOM 2161 O O . ARG A 1 269 ? 25.607 3.633 2.816 1.00 75.25 269 ARG A O 1
ATOM 2168 N N . ASP A 1 270 ? 24.649 2.022 1.569 1.00 70.62 270 ASP A N 1
ATOM 2169 C CA . ASP A 1 270 ? 25.114 2.527 0.273 1.00 70.62 270 ASP A CA 1
ATOM 2170 C C . ASP A 1 270 ? 24.672 3.980 0.024 1.00 70.62 270 ASP A C 1
ATOM 2172 O O . ASP A 1 270 ? 25.416 4.789 -0.533 1.00 70.62 270 ASP A O 1
ATOM 2176 N N . MET A 1 271 ? 23.462 4.347 0.466 1.00 66.81 271 MET A N 1
ATOM 2177 C CA . MET A 1 271 ? 22.969 5.727 0.382 1.00 66.81 271 MET A CA 1
ATOM 2178 C C . MET A 1 271 ? 23.776 6.708 1.241 1.00 66.81 271 MET A C 1
ATOM 2180 O O . MET A 1 271 ? 24.029 7.827 0.793 1.00 66.81 271 MET A O 1
ATOM 2184 N N . ILE A 1 272 ? 24.159 6.313 2.458 1.00 68.19 272 ILE A N 1
ATOM 2185 C CA . ILE A 1 272 ? 24.980 7.145 3.350 1.00 68.19 272 ILE A CA 1
ATOM 2186 C C . ILE A 1 272 ? 26.373 7.333 2.743 1.00 68.19 272 ILE A C 1
ATOM 2188 O O . ILE A 1 272 ? 26.867 8.460 2.686 1.00 68.19 272 ILE A O 1
ATOM 2192 N N . ASP A 1 273 ? 26.965 6.260 2.222 1.00 64.94 273 ASP A N 1
ATOM 2193 C CA . ASP A 1 273 ? 28.297 6.299 1.619 1.00 64.94 273 ASP A CA 1
ATOM 2194 C C . ASP A 1 273 ? 28.314 7.183 0.358 1.00 64.94 273 ASP A C 1
ATOM 2196 O O . ASP A 1 273 ? 29.201 8.022 0.197 1.00 64.94 273 ASP A O 1
ATOM 2200 N N . MET A 1 274 ? 27.281 7.110 -0.492 1.00 58.62 274 MET A N 1
ATOM 2201 C CA . MET A 1 274 ? 27.134 8.013 -1.645 1.00 58.62 274 MET A CA 1
ATOM 2202 C C . MET A 1 274 ? 26.992 9.489 -1.244 1.00 58.62 274 MET A C 1
ATOM 2204 O O . MET A 1 274 ? 27.528 10.366 -1.923 1.00 58.62 274 MET A O 1
ATOM 2208 N N . GLN A 1 275 ? 26.284 9.785 -0.150 1.00 56.81 275 GLN A N 1
ATOM 2209 C CA . GLN A 1 275 ? 26.148 11.154 0.355 1.00 56.81 275 GLN A CA 1
ATOM 2210 C C . GLN A 1 275 ? 27.458 11.684 0.948 1.00 56.81 275 GLN A C 1
ATOM 2212 O O . GLN A 1 275 ? 27.766 12.860 0.768 1.00 56.81 275 GLN A O 1
ATOM 2217 N N . ALA A 1 276 ? 28.246 10.827 1.602 1.00 57.19 276 ALA A N 1
ATOM 2218 C CA . ALA A 1 276 ? 29.563 11.186 2.119 1.00 57.19 276 ALA A CA 1
ATOM 2219 C C . ALA A 1 276 ? 30.562 11.498 0.990 1.00 57.19 276 ALA A C 1
ATOM 2221 O O . ALA A 1 276 ? 31.317 12.460 1.094 1.00 57.19 276 ALA A O 1
ATOM 2222 N N . VAL A 1 277 ? 30.516 10.745 -0.116 1.00 55.94 277 VAL A N 1
ATOM 2223 C CA . VAL A 1 277 ? 31.370 10.968 -1.299 1.00 55.94 277 VAL A CA 1
ATOM 2224 C C . VAL A 1 277 ? 31.023 12.266 -2.041 1.00 55.94 277 VAL A C 1
ATOM 2226 O O . VAL A 1 277 ? 31.904 12.881 -2.623 1.00 55.94 277 VAL A O 1
ATOM 2229 N N . HIS A 1 278 ? 29.765 12.717 -2.020 1.00 44.62 278 HIS A N 1
ATOM 2230 C CA . HIS A 1 278 ? 29.359 13.992 -2.638 1.00 44.62 278 HIS A CA 1
ATOM 2231 C C . HIS A 1 278 ? 29.657 15.236 -1.781 1.00 44.62 278 HIS A C 1
ATOM 2233 O O . HIS A 1 278 ? 29.470 16.358 -2.252 1.00 44.62 278 HIS A O 1
ATOM 2239 N N . LEU A 1 279 ? 30.076 15.048 -0.527 1.00 47.59 279 LEU A N 1
ATOM 2240 C CA . LEU A 1 279 ? 30.428 16.121 0.409 1.00 47.59 279 LEU A CA 1
ATOM 2241 C C . LEU A 1 279 ? 31.950 16.285 0.594 1.00 47.59 279 LEU A C 1
ATOM 2243 O O . LEU A 1 279 ? 32.363 17.131 1.390 1.00 47.59 279 LEU A O 1
ATOM 2247 N N . MET A 1 280 ? 32.761 15.507 -0.133 1.00 41.81 280 MET A N 1
ATOM 2248 C CA . MET A 1 280 ? 34.218 15.657 -0.265 1.00 41.81 280 MET A CA 1
ATOM 2249 C C . MET A 1 280 ? 34.575 16.234 -1.633 1.00 41.81 280 MET A C 1
ATOM 2251 O O . MET A 1 280 ? 35.517 17.055 -1.676 1.00 41.81 280 MET A O 1
#

Secondary structure (DSSP, 8-state):
--------------GGGGS-HHHHHHHHHT---HHHHHHHHHT-HHHHHHHHHHHHHHHHHHHTTTTTSB--EE-SSS-BTTT-PPPTTSS-HHHHHHHHHSPPEE---TT---EE-BHHHHHHHHSTT--TTS--TTTT-TTTTTS-HHHHHHHHHHHS-----TT-STT-EEEEETTTTEEEEHHHHHHHHHHSTTPPTT--HHHHHHHH-EE--SS---SSS-TTB-TTTT-BEEEEEHHHHHTT-TT-PEE-HHHHHHHHHHHHHHHHHHHHHTT-